Protein AF-A0A4W3GUN9-F1 (afdb_monomer_lite)

Organism: Callorhinchus milii (NCBI:txid7868)

Foldseek 3Di:
DDDDDDDDDDDDPPPPPPDPPDQQDALDQWFRDKFFKDWDPPCQQCLHPVLVVVVVVLVCCPPPPDVCVPPPVPVSVVVVVVSVVVSVVLVVCLVVAVVSVCVRTIDTDPQPVPTFWMFTQTDPPSDGIDIWTKDWDQDPVRWIKIWTADPNWIWIDTRVVPDDTDTLDDPPPDDPVVVVPDPDDPDPVVVVVVCVRPNDPDDDDDDDDPVVVVVVVCPPPVNVVVVVD

Sequence (229 aa):
MAAEREPERGGGGGGKEERPAGLALALDELVRSVSLQRRRPVLLHVTVGPFGLLYALWLYVWLCRFDAVSEHPEAGLAALAALGFVHVLSALSGHWSVHAHCLLTCYKEPNPSKATWAKVVPTPNNGSAELVQLHHDKGEDGNEIIYFEFQKIKYWRDVKERREFVPVAFPVERALHYYQNAKGFQDETELKATEKKYGTNKAEMVVPEFMQLFKERATAPFFVFQVSV

Radius of gyration: 28.61 Å; chains: 1; bounding box: 98×52×76 Å

Secondary structure (DSSP, 8-state):
--------------------TT-PPPSSSSEEEEEEEEEPPGGGSTTTHHHHHHHHHHHHIIIIIS-HHHH-HHHHHHHHHHHHHHHHHHHHHHHH-HHHHHHHHEEE-S-GGG--EEEEEEPTTS---EEEEPEEEE-TTS-EEEEEEETTEEEEEETTTTPPPEE-----SS-HHHHHT-----SHHHHHHHHHHH-------PPPPHHHHHHHHHTSHHHHHHH--

Structure (mmCIF, N/CA/C/O backbone):
data_AF-A0A4W3GUN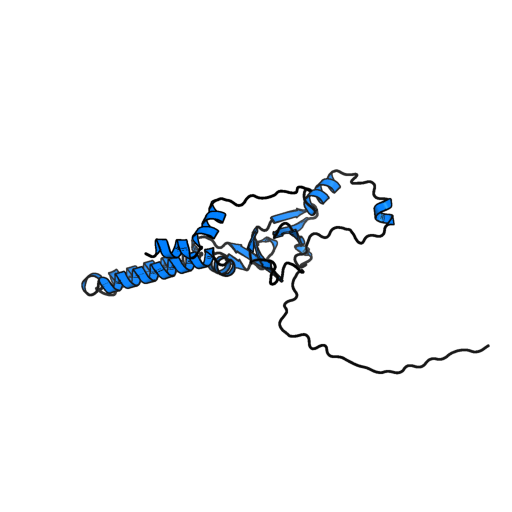9-F1
#
_entry.id   AF-A0A4W3GUN9-F1
#
loop_
_atom_site.group_PDB
_atom_site.id
_atom_site.type_symbol
_atom_site.label_atom_id
_atom_site.label_alt_id
_atom_site.label_comp_id
_atom_site.label_asym_id
_atom_site.label_entity_id
_atom_site.label_seq_id
_atom_site.pdbx_PDB_ins_code
_atom_site.Cartn_x
_atom_site.Cartn_y
_atom_site.Cartn_z
_atom_site.occupancy
_atom_site.B_iso_or_equiv
_atom_site.auth_seq_id
_atom_site.auth_comp_id
_atom_site.auth_asym_id
_atom_site.auth_atom_id
_atom_site.pdbx_PDB_model_num
ATOM 1 N N . MET A 1 1 ? -68.093 -25.624 27.503 1.00 37.19 1 MET A N 1
ATOM 2 C CA . MET A 1 1 ? -68.461 -26.944 26.953 1.00 37.19 1 MET A CA 1
ATOM 3 C C . MET A 1 1 ? -68.078 -26.913 25.479 1.00 37.19 1 MET A C 1
ATOM 5 O O . MET A 1 1 ? -68.601 -26.044 24.800 1.00 37.19 1 MET A O 1
ATOM 9 N N . ALA A 1 2 ? -67.142 -27.784 25.069 1.00 38.09 2 ALA A N 1
ATOM 10 C CA . ALA A 1 2 ? -66.614 -28.022 23.706 1.00 38.09 2 ALA A CA 1
ATOM 11 C C . ALA A 1 2 ? -65.865 -26.838 23.032 1.00 38.09 2 ALA A C 1
ATOM 13 O O . ALA A 1 2 ? -66.446 -25.783 22.826 1.00 38.09 2 ALA A O 1
ATOM 14 N N . ALA A 1 3 ? -64.539 -26.850 22.841 1.00 39.12 3 ALA A N 1
ATOM 15 C CA . ALA A 1 3 ? -63.639 -27.760 22.101 1.00 39.12 3 ALA A CA 1
ATOM 16 C C . ALA A 1 3 ? -63.550 -27.459 20.584 1.00 39.12 3 ALA A C 1
ATOM 18 O O . ALA A 1 3 ? -64.458 -27.785 19.833 1.00 39.12 3 ALA A O 1
ATOM 19 N N . GLU A 1 4 ? -62.408 -26.857 20.211 1.00 44.00 4 GLU A N 1
ATOM 20 C CA . GLU A 1 4 ? -61.467 -27.271 19.147 1.00 44.00 4 GLU A CA 1
ATOM 21 C C . GLU A 1 4 ? -61.934 -27.370 17.677 1.00 44.00 4 GLU A C 1
ATOM 23 O O . GLU A 1 4 ? -62.771 -28.203 17.339 1.00 44.00 4 GLU A O 1
ATOM 28 N N . ARG A 1 5 ? -61.265 -26.621 16.774 1.00 35.69 5 ARG A N 1
ATOM 29 C CA . ARG A 1 5 ? -60.353 -27.141 15.718 1.00 35.69 5 ARG A CA 1
ATOM 30 C C . ARG A 1 5 ? -60.039 -26.095 14.633 1.00 35.69 5 ARG A C 1
ATOM 32 O O . ARG A 1 5 ? -60.940 -25.529 14.025 1.00 35.69 5 ARG A O 1
ATOM 39 N N . GLU A 1 6 ? -58.745 -25.919 14.363 1.00 41.91 6 GLU A N 1
ATOM 40 C CA . GLU A 1 6 ? -58.213 -25.450 13.071 1.00 41.91 6 GLU A CA 1
ATOM 41 C C . GLU A 1 6 ? -58.453 -26.493 11.959 1.00 41.91 6 GLU A C 1
ATOM 43 O O . GLU A 1 6 ? -58.678 -27.673 12.261 1.00 41.91 6 GLU A O 1
ATOM 48 N N . PRO A 1 7 ? -58.374 -26.091 10.673 1.00 42.50 7 PRO A N 1
ATOM 49 C CA . PRO A 1 7 ? -57.178 -26.475 9.908 1.00 42.50 7 PRO A CA 1
ATOM 50 C C . PRO A 1 7 ? -56.686 -25.462 8.843 1.00 42.50 7 PRO A C 1
ATOM 52 O O . PRO A 1 7 ? -57.456 -24.946 8.037 1.00 42.50 7 PRO A O 1
ATOM 55 N N . GLU A 1 8 ? -55.361 -25.279 8.811 1.00 39.78 8 GLU A N 1
ATOM 56 C CA . GLU A 1 8 ? -54.439 -25.282 7.653 1.00 39.78 8 GLU A CA 1
ATOM 57 C C . GLU A 1 8 ? -55.007 -25.149 6.214 1.00 39.78 8 GLU A C 1
ATOM 59 O O . GLU A 1 8 ? -55.652 -26.060 5.691 1.00 39.78 8 GLU A O 1
ATOM 64 N N . ARG A 1 9 ? -54.576 -24.085 5.512 1.00 36.66 9 ARG A N 1
ATOM 65 C CA . ARG A 1 9 ? -54.168 -24.035 4.082 1.00 36.66 9 ARG A CA 1
ATOM 66 C C . ARG A 1 9 ? -53.150 -22.887 3.966 1.00 36.66 9 ARG A C 1
ATOM 68 O O . ARG A 1 9 ? -53.477 -21.762 4.309 1.00 36.66 9 ARG A O 1
ATOM 75 N N . GLY A 1 10 ? -51.897 -23.066 3.555 1.00 30.20 10 GLY A N 1
ATOM 76 C CA . GLY A 1 10 ? -51.427 -23.872 2.433 1.00 30.20 10 GLY A CA 1
ATOM 77 C C . GLY A 1 10 ? -51.456 -23.020 1.160 1.00 30.20 10 GLY A C 1
ATOM 78 O O . GLY A 1 10 ? -52.425 -23.077 0.410 1.00 30.20 10 GLY A O 1
ATOM 79 N N . GLY A 1 11 ? -50.417 -22.211 0.932 1.00 28.92 11 GLY A N 1
ATOM 80 C CA . GLY A 1 11 ? -50.319 -21.325 -0.232 1.00 28.92 11 GLY A CA 1
ATOM 81 C C . GLY A 1 11 ? -48.916 -20.758 -0.408 1.00 28.92 11 GLY A C 1
ATOM 82 O O . GLY A 1 11 ? -48.661 -19.601 -0.093 1.00 28.92 11 GLY A O 1
ATOM 83 N N . GLY A 1 12 ? -47.997 -21.607 -0.874 1.00 34.44 12 GLY A N 1
ATOM 84 C CA . GLY A 1 12 ? -46.627 -21.237 -1.202 1.00 34.44 12 GLY A CA 1
ATOM 85 C C . GLY A 1 12 ? -46.559 -20.207 -2.329 1.00 34.44 12 GLY A C 1
ATOM 86 O O . GLY A 1 12 ? -46.940 -20.482 -3.462 1.00 34.44 12 GLY A O 1
ATOM 87 N N . GLY A 1 13 ? -46.003 -19.043 -2.011 1.00 28.16 13 GLY A N 1
ATOM 88 C CA . GLY A 1 13 ? -45.474 -18.080 -2.967 1.00 28.16 13 GLY A CA 1
ATOM 89 C C . GLY A 1 13 ? -43.969 -17.994 -2.770 1.00 28.16 13 GLY A C 1
ATOM 90 O O . GLY A 1 13 ? -43.477 -17.057 -2.150 1.00 28.16 13 GLY A O 1
ATOM 91 N N . GLY A 1 14 ? -43.244 -19.010 -3.242 1.00 32.06 14 GLY A N 1
ATOM 92 C CA . GLY A 1 14 ? -41.788 -18.991 -3.320 1.00 32.06 14 GLY A CA 1
ATOM 93 C C . GLY A 1 14 ? -41.343 -17.963 -4.352 1.00 32.06 14 GLY A C 1
ATOM 94 O O . GLY A 1 14 ? -41.034 -18.316 -5.488 1.00 32.06 14 GLY A O 1
ATOM 95 N N . GLY A 1 15 ? -41.325 -16.692 -3.955 1.00 29.73 15 GLY A N 1
ATOM 96 C CA . GLY A 1 15 ? -40.576 -15.657 -4.644 1.00 29.73 15 GLY A CA 1
ATOM 97 C C . GLY A 1 15 ? -39.101 -16.009 -4.531 1.00 29.73 15 GLY A C 1
ATOM 98 O O . GLY A 1 15 ? -38.456 -15.698 -3.534 1.00 29.73 15 GLY A O 1
ATOM 99 N N . LYS A 1 16 ? -38.580 -16.716 -5.536 1.00 33.97 16 LYS A N 1
ATOM 100 C CA . LYS A 1 16 ? -37.145 -16.768 -5.799 1.00 33.97 16 LYS A CA 1
ATOM 101 C C . LYS A 1 16 ? -36.710 -15.336 -6.076 1.00 33.97 16 LYS A C 1
ATOM 103 O O . LYS A 1 16 ? -36.824 -14.848 -7.194 1.00 33.97 16 LYS A O 1
ATOM 108 N N . GLU A 1 17 ? -36.257 -14.665 -5.029 1.00 35.78 17 GLU A N 1
ATOM 109 C CA . GLU A 1 17 ? -35.431 -13.480 -5.146 1.00 35.78 17 GLU A CA 1
ATOM 110 C C . GLU A 1 17 ? -34.144 -13.935 -5.842 1.00 35.78 17 GLU A C 1
ATOM 112 O O . GLU A 1 17 ? -33.241 -14.513 -5.229 1.00 35.78 17 GLU A O 1
ATOM 117 N N . GLU A 1 18 ? -34.118 -13.796 -7.168 1.00 36.25 18 GLU A N 1
ATOM 118 C CA . GLU A 1 18 ? -32.907 -13.931 -7.964 1.00 36.25 18 GLU A CA 1
ATOM 119 C C . GLU A 1 18 ? -31.921 -12.867 -7.481 1.00 36.25 18 GLU A C 1
ATOM 121 O O . GLU A 1 18 ? -31.932 -11.714 -7.909 1.00 36.25 18 GLU A O 1
ATOM 126 N N . ARG A 1 19 ? -31.080 -13.256 -6.521 1.00 36.91 19 ARG A N 1
ATOM 127 C CA . ARG A 1 19 ? -29.949 -12.451 -6.073 1.00 36.91 19 ARG A CA 1
ATOM 128 C C . ARG A 1 19 ? -28.985 -12.313 -7.251 1.00 36.91 19 ARG A C 1
ATOM 130 O O . ARG A 1 19 ? -28.491 -13.340 -7.727 1.00 36.91 19 ARG A O 1
ATOM 137 N N . PRO A 1 20 ? -28.676 -11.093 -7.720 1.00 32.84 20 PRO A N 1
ATOM 138 C CA . PRO A 1 20 ? -27.718 -10.918 -8.796 1.00 32.84 20 PRO A CA 1
ATOM 139 C C . PRO A 1 20 ? -26.351 -11.441 -8.344 1.00 32.84 20 PRO A C 1
ATOM 141 O O . PRO A 1 20 ? -25.757 -10.972 -7.369 1.00 32.84 20 PRO A O 1
ATOM 144 N N . ALA A 1 21 ? -25.863 -12.449 -9.063 1.00 35.81 21 ALA A N 1
ATOM 145 C CA . ALA A 1 21 ? -24.531 -13.005 -8.915 1.00 35.81 21 ALA A CA 1
ATOM 146 C C . ALA A 1 21 ? -23.492 -11.920 -9.250 1.00 35.81 21 ALA A C 1
ATOM 148 O O . ALA A 1 21 ? -23.225 -11.639 -10.414 1.00 35.81 21 ALA A O 1
ATOM 149 N N . GLY A 1 22 ? -22.928 -11.274 -8.226 1.00 31.77 22 GLY A N 1
ATOM 150 C CA . GLY A 1 22 ? -21.865 -10.283 -8.424 1.00 31.77 22 GLY A CA 1
ATOM 151 C C . GLY A 1 22 ? -21.488 -9.429 -7.213 1.00 31.77 22 GLY A C 1
ATOM 152 O O . GLY A 1 22 ? -20.367 -8.918 -7.167 1.00 31.77 22 GLY A O 1
ATOM 153 N N . LEU A 1 23 ? -22.353 -9.294 -6.202 1.00 39.22 23 LEU A N 1
ATOM 154 C CA . LEU A 1 23 ? -21.979 -8.607 -4.965 1.00 39.22 23 LEU A CA 1
ATOM 155 C C . LEU A 1 23 ? -21.285 -9.590 -4.019 1.00 39.22 23 LEU A C 1
ATOM 157 O O . LEU A 1 23 ? -21.927 -10.312 -3.262 1.00 39.22 23 LEU A O 1
ATOM 161 N N . ALA A 1 24 ? -19.952 -9.604 -4.041 1.00 44.19 24 ALA A N 1
ATOM 162 C CA . ALA A 1 24 ? -19.213 -9.971 -2.839 1.00 44.19 24 ALA A CA 1
ATOM 163 C C . ALA A 1 24 ? -19.781 -9.120 -1.692 1.00 44.19 24 ALA A C 1
ATOM 165 O O . ALA A 1 24 ? -19.737 -7.890 -1.798 1.00 44.19 24 ALA A O 1
ATOM 166 N N . LEU A 1 25 ? -20.381 -9.762 -0.683 1.00 58.38 25 LEU A N 1
ATOM 167 C CA . LEU A 1 25 ? -20.920 -9.076 0.490 1.00 58.38 25 LEU A CA 1
ATOM 168 C C . LEU A 1 25 ? -19.807 -8.189 1.045 1.00 58.38 25 LEU A C 1
ATOM 170 O O . LEU A 1 25 ? -18.708 -8.672 1.316 1.00 58.38 25 LEU A O 1
ATOM 174 N N . ALA A 1 26 ? -20.064 -6.882 1.086 1.00 67.56 26 ALA A N 1
ATOM 175 C CA . ALA A 1 26 ? -19.132 -5.959 1.699 1.00 67.56 26 ALA A CA 1
ATOM 176 C C . ALA A 1 26 ? -18.980 -6.359 3.168 1.00 67.56 26 ALA A C 1
ATOM 178 O O . ALA A 1 26 ? -19.957 -6.734 3.814 1.00 67.56 26 ALA A O 1
ATOM 179 N N . LEU A 1 27 ? -17.745 -6.322 3.656 1.00 79.38 27 LEU A N 1
ATOM 180 C CA . LEU A 1 27 ? -17.424 -6.671 5.036 1.00 79.38 27 LEU A CA 1
ATOM 181 C C . LEU A 1 27 ? -18.117 -5.720 6.022 1.00 79.38 27 LEU A C 1
ATOM 183 O O . LEU A 1 27 ? -18.516 -6.141 7.102 1.00 79.38 27 LEU A O 1
ATOM 187 N N . ASP A 1 28 ? -18.283 -4.461 5.619 1.00 85.44 28 ASP A N 1
ATOM 188 C CA . ASP A 1 28 ? -19.108 -3.458 6.287 1.00 85.44 28 ASP A CA 1
ATOM 189 C C . ASP A 1 28 ? -19.546 -2.378 5.271 1.00 85.44 28 ASP A C 1
ATOM 191 O O . ASP A 1 28 ? -19.149 -2.419 4.101 1.00 85.44 28 ASP A O 1
ATOM 195 N N . GLU A 1 29 ? -20.321 -1.380 5.697 1.00 85.81 29 GLU A N 1
ATOM 196 C CA . GLU A 1 29 ? -20.748 -0.238 4.875 1.00 85.81 29 GLU A CA 1
ATOM 197 C C . GLU A 1 29 ? -19.557 0.495 4.233 1.00 85.81 29 GLU A C 1
ATOM 199 O O . GLU A 1 29 ? -19.631 0.913 3.075 1.00 85.81 29 GLU A O 1
ATOM 204 N N . LEU A 1 30 ? -18.433 0.593 4.950 1.00 87.44 30 LEU A N 1
ATOM 205 C CA . LEU A 1 30 ? -17.243 1.335 4.527 1.00 87.44 30 LEU A CA 1
ATOM 206 C C . LEU A 1 30 ? -16.199 0.465 3.807 1.00 87.44 30 LEU A C 1
ATOM 208 O O . LEU A 1 30 ? -15.510 0.931 2.895 1.00 87.44 30 LEU A O 1
ATOM 212 N N . VAL A 1 31 ? -16.076 -0.812 4.180 1.00 89.50 31 VAL A N 1
ATOM 213 C CA . VAL A 1 31 ? -15.041 -1.720 3.666 1.00 89.50 31 VAL A CA 1
ATOM 214 C C . VAL A 1 31 ? -15.668 -2.844 2.860 1.00 89.50 31 VAL A C 1
ATOM 216 O O . VAL A 1 31 ? -16.364 -3.707 3.382 1.00 89.50 31 VAL A O 1
ATOM 219 N N . ARG A 1 32 ? -15.328 -2.911 1.571 1.00 90.31 32 ARG A N 1
ATOM 220 C CA . ARG A 1 32 ? -15.773 -4.000 0.702 1.00 90.31 32 ARG A CA 1
ATOM 221 C C . ARG A 1 32 ? -15.006 -5.286 0.968 1.00 90.31 32 ARG A C 1
ATOM 223 O O . ARG A 1 32 ? -15.597 -6.354 1.027 1.00 90.31 32 ARG A O 1
ATOM 230 N N . SER A 1 33 ? -13.680 -5.204 1.043 1.00 89.50 33 SER A N 1
ATOM 231 C CA . SER A 1 33 ? -12.844 -6.390 1.238 1.00 89.50 33 SER A CA 1
ATOM 232 C C . SER A 1 33 ? -11.499 -6.047 1.859 1.00 89.50 33 SER A C 1
ATOM 234 O O . SER A 1 33 ? -10.917 -4.999 1.567 1.00 89.50 33 SER A O 1
ATOM 236 N N . VAL A 1 34 ? -10.980 -6.979 2.654 1.00 90.94 34 VAL A N 1
ATOM 237 C CA . VAL A 1 34 ? -9.649 -6.900 3.257 1.00 90.94 34 VAL A CA 1
ATOM 238 C C . VAL A 1 34 ? -8.845 -8.109 2.810 1.00 90.94 34 VAL A C 1
ATOM 240 O O . VAL A 1 34 ? -9.283 -9.250 2.950 1.00 90.94 34 VAL A O 1
ATOM 243 N N . SER A 1 35 ? -7.655 -7.869 2.268 1.00 91.62 35 SER A N 1
ATOM 244 C CA . SER A 1 35 ? -6.740 -8.936 1.864 1.00 91.62 35 SER A CA 1
ATOM 245 C C . SER A 1 35 ? -5.397 -8.788 2.558 1.00 91.62 35 SER A C 1
ATOM 247 O O . SER A 1 35 ? -4.791 -7.720 2.549 1.00 91.62 35 SER A O 1
ATOM 249 N N . LEU A 1 36 ? -4.933 -9.878 3.158 1.00 93.25 36 LEU A N 1
ATOM 250 C CA . LEU A 1 36 ? -3.690 -9.910 3.912 1.00 93.25 36 LEU A CA 1
ATOM 251 C C . LEU A 1 36 ? -2.497 -10.032 2.969 1.00 93.25 36 LEU A C 1
ATOM 253 O O . LEU A 1 36 ? -2.490 -10.844 2.039 1.00 93.25 36 LEU A O 1
ATOM 257 N N . GLN A 1 37 ? -1.503 -9.185 3.195 1.00 93.19 37 GLN A N 1
ATOM 258 C CA . GLN A 1 37 ? -0.336 -9.042 2.343 1.00 93.19 37 GLN A CA 1
ATOM 259 C C . GLN A 1 37 ? 0.942 -9.151 3.168 1.00 93.19 37 GLN A C 1
ATOM 261 O O . GLN A 1 37 ? 1.024 -8.747 4.335 1.00 93.19 37 GLN A O 1
ATOM 266 N N . ARG A 1 38 ? 1.984 -9.649 2.511 1.00 93.38 38 ARG A N 1
ATOM 267 C CA . ARG A 1 38 ? 3.349 -9.631 3.019 1.00 93.38 38 ARG A CA 1
ATOM 268 C C . ARG A 1 38 ? 4.277 -9.040 1.972 1.00 93.38 38 ARG A C 1
ATOM 270 O O . ARG A 1 38 ? 4.085 -9.220 0.769 1.00 93.38 38 ARG A O 1
ATOM 277 N N . ARG A 1 39 ? 5.260 -8.271 2.437 1.00 91.38 39 ARG A N 1
ATOM 278 C CA . ARG A 1 39 ? 6.221 -7.604 1.559 1.00 91.38 39 ARG A CA 1
ATOM 279 C C . ARG A 1 39 ? 7.245 -8.619 1.062 1.00 91.38 39 ARG A C 1
ATOM 281 O O . ARG A 1 39 ? 7.729 -9.445 1.836 1.00 91.38 39 ARG A O 1
ATOM 288 N N . ARG A 1 40 ? 7.557 -8.567 -0.229 1.00 90.50 40 ARG A N 1
ATOM 289 C CA . ARG A 1 40 ? 8.643 -9.354 -0.818 1.00 90.50 40 ARG A CA 1
ATOM 290 C C . ARG A 1 40 ? 9.992 -8.747 -0.412 1.00 90.50 40 ARG A C 1
ATOM 292 O O . ARG A 1 40 ? 10.059 -7.550 -0.133 1.00 90.50 40 ARG A O 1
ATOM 299 N N . PRO A 1 41 ? 11.076 -9.537 -0.379 1.00 90.00 41 PRO A N 1
ATOM 300 C CA . PRO A 1 41 ? 12.411 -8.962 -0.287 1.00 90.00 41 PRO A CA 1
ATOM 301 C C . PRO A 1 41 ? 12.678 -8.080 -1.512 1.00 90.00 41 PRO A C 1
ATOM 303 O O . PRO A 1 41 ? 12.157 -8.345 -2.596 1.00 90.00 41 PRO A O 1
ATOM 306 N N . VAL A 1 42 ? 13.519 -7.056 -1.345 1.00 86.94 42 VAL A N 1
ATOM 307 C CA . VAL A 1 42 ? 13.746 -6.011 -2.362 1.00 86.94 42 VAL A CA 1
ATOM 308 C C . VAL A 1 42 ? 14.175 -6.590 -3.711 1.00 86.94 42 VAL A C 1
ATOM 310 O O . VAL A 1 42 ? 13.702 -6.138 -4.745 1.00 86.94 42 VAL A O 1
ATOM 313 N N . LEU A 1 43 ? 14.994 -7.643 -3.707 1.00 87.31 43 LEU A N 1
ATOM 314 C CA . LEU A 1 43 ? 15.446 -8.321 -4.927 1.00 87.31 43 LEU A CA 1
ATOM 315 C C . LEU A 1 43 ? 14.307 -8.985 -5.713 1.00 87.31 43 LEU A C 1
ATOM 317 O O . LEU A 1 43 ? 14.392 -9.116 -6.927 1.00 87.31 43 LEU A O 1
ATOM 321 N N . LEU A 1 44 ? 13.236 -9.398 -5.032 1.00 88.75 44 LEU A N 1
ATOM 322 C CA . LEU A 1 44 ? 12.056 -10.005 -5.651 1.00 88.75 44 LEU A CA 1
ATOM 323 C C . LEU A 1 44 ? 10.964 -8.980 -5.967 1.00 88.75 44 LEU A C 1
ATOM 325 O O . LEU A 1 44 ? 9.881 -9.364 -6.422 1.00 88.75 44 LEU A O 1
ATOM 329 N N . HIS A 1 45 ? 11.211 -7.690 -5.727 1.00 89.81 45 HIS A N 1
ATOM 330 C CA . HIS A 1 45 ? 10.355 -6.659 -6.289 1.00 89.81 45 HIS A CA 1
ATOM 331 C C . HIS A 1 45 ? 10.426 -6.746 -7.804 1.00 89.81 45 HIS A C 1
ATOM 333 O O . HIS A 1 45 ? 11.509 -6.859 -8.382 1.00 89.81 45 HIS A O 1
ATOM 339 N N . VAL A 1 46 ? 9.267 -6.654 -8.448 1.00 86.69 46 VAL A N 1
ATOM 340 C CA . VAL A 1 46 ? 9.183 -6.726 -9.909 1.00 86.69 46 VAL A CA 1
ATOM 341 C C . VAL A 1 46 ? 10.018 -5.620 -10.553 1.00 86.69 46 VAL A C 1
ATOM 343 O O . VAL A 1 46 ? 10.666 -5.871 -11.558 1.00 86.69 46 VAL A O 1
ATOM 346 N N . THR A 1 47 ? 10.074 -4.442 -9.925 1.00 87.25 47 THR A N 1
ATOM 347 C CA . THR A 1 47 ? 10.887 -3.293 -10.351 1.00 87.25 47 THR A CA 1
ATOM 348 C C . THR A 1 47 ? 12.396 -3.507 -10.210 1.00 87.25 47 THR A C 1
ATOM 350 O O . THR A 1 47 ? 13.163 -2.762 -10.793 1.00 87.25 47 THR A O 1
ATOM 353 N N . VAL A 1 48 ? 12.861 -4.507 -9.458 1.00 90.06 48 VAL A N 1
ATOM 354 C CA . VAL A 1 48 ? 14.298 -4.705 -9.208 1.00 90.06 48 VAL A CA 1
ATOM 355 C C . VAL A 1 48 ? 14.794 -5.976 -9.877 1.00 90.06 48 VAL A C 1
ATOM 357 O O . VAL A 1 48 ? 15.637 -5.905 -10.763 1.00 90.06 48 VAL A O 1
ATOM 360 N N . GLY A 1 49 ? 14.267 -7.139 -9.488 1.00 90.81 49 GLY A N 1
ATOM 361 C CA . GLY A 1 49 ? 14.768 -8.430 -9.966 1.00 90.81 49 GLY A CA 1
ATOM 362 C C . GLY A 1 49 ? 14.546 -8.626 -11.467 1.00 90.81 49 GLY A C 1
ATOM 363 O O . GLY A 1 49 ? 15.518 -8.667 -12.221 1.00 90.81 49 GLY A O 1
ATOM 364 N N . PRO A 1 50 ? 13.283 -8.709 -11.928 1.00 91.00 50 PRO A N 1
ATOM 365 C CA . PRO A 1 50 ? 12.963 -8.859 -13.345 1.00 91.00 50 PRO A CA 1
ATOM 366 C C . PRO A 1 50 ? 13.580 -7.777 -14.236 1.00 91.00 50 PRO A C 1
ATOM 368 O O . PRO A 1 50 ? 14.188 -8.117 -15.245 1.00 91.00 50 PRO A O 1
ATOM 371 N N . PHE A 1 51 ? 13.499 -6.494 -13.859 1.00 92.75 51 PHE A N 1
ATOM 372 C CA . PHE A 1 51 ? 14.140 -5.432 -14.644 1.00 92.75 51 PHE A CA 1
ATOM 373 C C . PHE A 1 51 ? 15.664 -5.555 -14.654 1.00 92.75 51 PHE A C 1
ATOM 375 O O . PHE A 1 51 ? 16.261 -5.408 -15.714 1.00 92.75 51 PHE A O 1
ATOM 382 N N . GLY A 1 52 ? 16.301 -5.899 -13.532 1.00 92.62 52 GLY A N 1
ATOM 383 C CA . GLY A 1 52 ? 17.743 -6.153 -13.479 1.00 92.62 52 GLY A CA 1
ATOM 384 C C . GLY A 1 52 ? 18.180 -7.256 -14.446 1.00 92.62 52 GLY A C 1
ATOM 385 O O . GLY A 1 52 ? 19.156 -7.084 -15.175 1.00 92.62 52 GLY A O 1
ATOM 386 N N . LEU A 1 53 ? 17.415 -8.350 -14.526 1.00 94.19 53 LEU A N 1
ATOM 387 C CA . LEU A 1 53 ? 17.646 -9.412 -15.509 1.00 94.19 53 LEU A CA 1
ATOM 388 C C . LEU A 1 53 ? 17.422 -8.933 -16.948 1.00 94.19 53 LEU A C 1
ATOM 390 O O . LEU A 1 53 ? 18.208 -9.284 -17.823 1.00 94.19 53 LEU A O 1
ATOM 394 N N . LEU A 1 54 ? 16.393 -8.119 -17.201 1.00 94.12 54 LEU A N 1
ATOM 395 C CA . LEU A 1 54 ? 16.140 -7.545 -18.527 1.00 94.12 54 LEU A CA 1
ATOM 396 C C . LEU A 1 54 ? 17.280 -6.626 -18.983 1.00 94.12 54 LEU A C 1
ATOM 398 O O . LEU A 1 54 ? 17.702 -6.727 -20.131 1.00 94.12 54 LEU A O 1
ATOM 402 N N . TYR A 1 55 ? 17.821 -5.784 -18.098 1.00 94.62 55 TYR A N 1
ATOM 403 C CA . TYR A 1 55 ? 18.988 -4.953 -18.412 1.00 94.62 55 TYR A CA 1
ATOM 404 C C . TYR A 1 55 ? 20.237 -5.794 -18.670 1.00 94.62 55 TYR A C 1
ATOM 406 O O . TYR A 1 55 ? 20.957 -5.527 -19.629 1.00 94.62 55 TYR A O 1
ATOM 414 N N . ALA A 1 56 ? 20.486 -6.822 -17.853 1.00 94.62 56 ALA A N 1
ATOM 415 C CA . ALA A 1 56 ? 21.616 -7.725 -18.055 1.00 94.62 56 ALA A CA 1
ATOM 416 C C . ALA A 1 56 ? 21.501 -8.492 -19.383 1.00 94.62 56 ALA A C 1
ATOM 418 O O . ALA A 1 56 ? 22.483 -8.609 -20.113 1.00 94.62 56 ALA A O 1
ATOM 419 N N . LEU A 1 57 ? 20.300 -8.967 -19.726 1.00 93.19 57 LEU A N 1
ATOM 420 C CA . LEU A 1 57 ? 20.028 -9.640 -20.994 1.00 93.19 57 LEU A CA 1
ATOM 421 C C . LEU A 1 57 ? 20.203 -8.690 -22.180 1.00 93.19 57 LEU A C 1
ATOM 423 O O . LEU A 1 57 ? 20.856 -9.057 -23.153 1.00 93.19 57 LEU A O 1
ATOM 427 N N . TRP A 1 58 ? 19.656 -7.476 -22.095 1.00 91.50 58 TRP A N 1
ATOM 428 C CA . TRP A 1 58 ? 19.841 -6.450 -23.119 1.00 91.50 58 TRP A CA 1
ATOM 429 C C . TRP A 1 58 ? 21.331 -6.159 -23.337 1.00 91.50 58 TRP A C 1
ATOM 431 O O . TRP A 1 58 ? 21.798 -6.197 -24.473 1.00 91.50 58 TRP A O 1
ATOM 441 N N . LEU A 1 59 ? 22.095 -5.977 -22.255 1.00 90.75 59 LEU A N 1
ATOM 442 C CA . LEU A 1 59 ? 23.534 -5.724 -22.315 1.00 90.75 59 LEU A CA 1
ATOM 443 C C . LEU A 1 59 ? 24.304 -6.904 -22.927 1.00 90.75 59 LEU A C 1
ATOM 445 O O . LEU A 1 59 ? 25.204 -6.701 -23.737 1.00 90.75 59 LEU A O 1
ATOM 449 N N . TYR A 1 60 ? 23.942 -8.139 -22.574 1.00 91.12 60 TYR A N 1
ATOM 450 C CA . TYR A 1 60 ? 24.544 -9.341 -23.152 1.00 91.12 60 TYR A CA 1
ATOM 451 C C . TYR A 1 60 ? 24.285 -9.439 -24.659 1.00 91.12 60 TYR A C 1
ATOM 453 O O . TYR A 1 60 ? 25.206 -9.686 -25.435 1.00 91.12 60 TYR A O 1
ATOM 461 N N . VAL A 1 61 ? 23.042 -9.216 -25.091 1.00 88.38 61 VAL A N 1
ATOM 462 C CA . VAL A 1 61 ? 22.674 -9.232 -26.512 1.00 88.38 61 VAL A CA 1
ATOM 463 C C . VAL A 1 61 ? 23.426 -8.141 -27.278 1.00 88.38 61 VAL A C 1
ATOM 465 O O . VAL A 1 61 ? 23.928 -8.408 -28.370 1.00 88.38 61 VAL A O 1
ATOM 468 N N . TRP A 1 62 ? 23.543 -6.957 -26.673 1.00 84.38 62 TRP A N 1
ATOM 469 C CA . TRP A 1 62 ? 24.234 -5.794 -27.222 1.00 84.38 62 TRP A CA 1
ATOM 470 C C . TRP A 1 62 ? 25.735 -6.010 -27.430 1.00 84.38 62 TRP A C 1
ATOM 472 O O . TRP A 1 62 ? 26.264 -5.626 -28.466 1.00 84.38 62 TRP A O 1
ATOM 482 N N . LEU A 1 63 ? 26.420 -6.613 -26.453 1.00 85.25 63 LEU A N 1
ATOM 483 C CA . LEU A 1 63 ? 27.878 -6.762 -26.474 1.00 85.25 63 LEU A CA 1
ATOM 484 C C . LEU A 1 63 ? 28.357 -8.072 -27.104 1.00 85.25 63 LEU A C 1
ATOM 486 O O . LEU A 1 63 ? 29.450 -8.113 -27.659 1.00 85.25 63 LEU A O 1
ATOM 490 N N . CYS A 1 64 ? 27.602 -9.162 -26.951 1.00 83.06 64 CYS A N 1
ATOM 491 C CA . CYS A 1 64 ? 28.111 -10.505 -27.235 1.00 83.06 64 CYS A CA 1
ATOM 492 C C . CYS A 1 64 ? 27.453 -11.187 -28.432 1.00 83.06 64 CYS A C 1
ATOM 494 O O . CYS A 1 64 ? 28.034 -12.131 -28.966 1.00 83.06 64 CYS A O 1
ATOM 496 N N . ARG A 1 65 ? 26.229 -10.801 -28.817 1.00 76.50 65 ARG A N 1
ATOM 497 C CA . ARG A 1 65 ? 25.436 -11.594 -29.772 1.00 76.50 65 ARG A CA 1
ATOM 498 C C . ARG A 1 65 ? 25.260 -10.944 -31.132 1.00 76.50 65 ARG A C 1
ATOM 500 O O . ARG A 1 65 ? 25.263 -11.660 -32.136 1.00 76.50 65 ARG A O 1
ATOM 507 N N . PHE A 1 66 ? 25.050 -9.642 -31.150 1.00 65.69 66 PHE A N 1
ATOM 508 C CA . PHE A 1 66 ? 25.047 -8.842 -32.359 1.00 65.69 66 PHE A CA 1
ATOM 509 C C . PHE A 1 66 ? 26.284 -7.965 -32.266 1.00 65.69 66 PHE A C 1
ATOM 511 O O . PHE A 1 66 ? 26.537 -7.410 -31.201 1.00 65.69 66 PHE A O 1
ATOM 518 N N . ASP A 1 67 ? 27.035 -7.797 -33.348 1.00 66.06 67 ASP A N 1
ATOM 519 C CA . ASP A 1 67 ? 28.081 -6.769 -33.441 1.00 66.06 67 ASP A CA 1
ATOM 520 C C . ASP A 1 67 ? 27.426 -5.363 -33.506 1.00 66.06 67 ASP A C 1
ATOM 522 O O . ASP A 1 67 ? 27.800 -4.476 -34.260 1.00 66.06 67 ASP A O 1
ATOM 526 N N . ALA A 1 68 ? 26.351 -5.164 -32.735 1.00 61.31 68 ALA A N 1
ATOM 527 C CA . ALA A 1 68 ? 25.444 -4.030 -32.788 1.00 61.31 68 ALA A CA 1
ATOM 528 C C . ALA A 1 68 ? 26.107 -2.749 -32.282 1.00 61.31 68 ALA A C 1
ATOM 530 O O . ALA A 1 68 ? 25.653 -1.655 -32.604 1.00 61.31 68 ALA A O 1
ATOM 531 N N . VAL A 1 69 ? 27.211 -2.886 -31.544 1.00 65.00 69 VAL A N 1
ATOM 532 C CA . VAL A 1 69 ? 28.097 -1.775 -31.194 1.00 65.00 69 VAL A CA 1
ATOM 533 C C . VAL A 1 69 ? 28.704 -1.139 -32.448 1.00 65.00 69 VAL A C 1
ATOM 535 O O . VAL A 1 69 ? 28.900 0.074 -32.462 1.00 65.00 69 VAL A O 1
ATOM 538 N N . SER A 1 70 ? 28.995 -1.929 -33.486 1.00 64.00 70 SER A N 1
ATOM 539 C CA . SER A 1 70 ? 29.648 -1.458 -34.709 1.00 64.00 70 SER A CA 1
ATOM 540 C C . SER A 1 70 ? 28.671 -1.231 -35.867 1.00 64.00 70 SER A C 1
ATOM 542 O O . SER A 1 70 ? 28.832 -0.252 -36.593 1.00 64.00 70 SER A O 1
ATOM 544 N N . GLU A 1 71 ? 27.636 -2.065 -36.015 1.00 73.12 71 GLU A N 1
ATOM 545 C CA . GLU A 1 71 ? 26.694 -1.966 -37.141 1.00 73.12 71 GLU A CA 1
ATOM 546 C C . GLU A 1 71 ? 25.502 -1.026 -36.888 1.00 73.12 71 GLU A C 1
ATOM 548 O O . GLU A 1 71 ? 25.113 -0.298 -37.800 1.00 73.12 71 GLU A O 1
ATOM 553 N N . HIS A 1 72 ? 24.921 -1.018 -35.677 1.00 77.19 72 HIS A N 1
ATOM 554 C CA . HIS A 1 72 ? 23.652 -0.322 -35.384 1.00 77.19 72 HIS A CA 1
ATOM 555 C C . HIS A 1 72 ? 23.585 0.280 -33.960 1.00 77.19 72 HIS A C 1
ATOM 557 O O . HIS A 1 72 ? 22.708 -0.105 -33.170 1.00 77.19 72 HIS A O 1
ATOM 563 N N . PRO A 1 73 ? 24.469 1.239 -33.607 1.00 83.19 73 PRO A N 1
ATOM 564 C CA . PRO A 1 73 ? 24.515 1.871 -32.283 1.00 83.19 73 PRO A CA 1
ATOM 565 C C . PRO A 1 73 ? 23.172 2.513 -31.876 1.00 83.19 73 PRO A C 1
ATOM 567 O O . PRO A 1 73 ? 22.744 2.431 -30.720 1.00 83.19 73 PRO A O 1
ATOM 570 N N . GLU A 1 74 ? 22.465 3.114 -32.832 1.00 87.25 74 GLU A N 1
ATOM 571 C CA . GLU A 1 74 ? 21.179 3.781 -32.632 1.00 87.25 74 GLU A CA 1
ATOM 572 C C . GLU A 1 74 ? 20.065 2.834 -32.164 1.00 87.25 74 GLU A C 1
ATOM 574 O O . GLU A 1 74 ? 19.270 3.200 -31.295 1.00 87.25 74 GLU A O 1
ATOM 579 N N . ALA A 1 75 ? 20.025 1.601 -32.679 1.00 86.81 75 ALA A N 1
ATOM 580 C CA . ALA A 1 75 ? 18.977 0.639 -32.349 1.00 86.81 75 ALA A CA 1
ATOM 581 C C . ALA A 1 75 ? 19.084 0.156 -30.893 1.00 86.81 75 ALA A C 1
ATOM 583 O O . ALA A 1 75 ? 18.069 0.006 -30.207 1.00 86.81 75 ALA A O 1
ATOM 584 N N . GLY A 1 76 ? 20.305 -0.032 -30.384 1.00 87.38 76 GLY A N 1
ATOM 585 C CA . GLY A 1 76 ? 20.523 -0.375 -28.977 1.00 87.38 76 GLY A CA 1
ATOM 586 C C . GLY A 1 76 ? 20.153 0.740 -28.031 1.00 87.38 76 GLY A C 1
ATOM 587 O O . GLY A 1 76 ? 19.486 0.485 -27.030 1.00 87.38 76 GLY A O 1
ATOM 588 N N . LEU A 1 77 ? 20.548 1.974 -28.352 1.00 89.31 77 LEU A N 1
ATOM 589 C CA . LEU A 1 77 ? 20.187 3.146 -27.556 1.00 89.31 77 LEU A CA 1
ATOM 590 C C . LEU A 1 77 ? 18.669 3.334 -27.503 1.00 89.31 77 LEU A C 1
ATOM 592 O O . LEU A 1 77 ? 18.121 3.561 -26.425 1.00 89.31 77 LEU A O 1
ATOM 596 N N . ALA A 1 78 ? 17.980 3.163 -28.633 1.00 91.75 78 ALA A N 1
ATOM 597 C CA . ALA A 1 78 ? 16.522 3.193 -28.680 1.00 91.75 78 ALA A CA 1
ATOM 598 C C . ALA A 1 78 ? 15.897 2.089 -27.808 1.00 91.75 78 ALA A C 1
ATOM 600 O O . ALA A 1 78 ? 14.983 2.363 -27.028 1.00 91.75 78 ALA A O 1
ATOM 601 N N . ALA A 1 79 ? 16.416 0.858 -27.875 1.00 90.69 79 ALA A N 1
ATOM 602 C CA . ALA A 1 79 ? 15.950 -0.250 -27.040 1.00 90.69 79 ALA A CA 1
ATOM 603 C C . ALA A 1 79 ? 16.194 -0.002 -25.539 1.00 90.69 79 ALA A C 1
ATOM 605 O O . ALA A 1 79 ? 15.314 -0.273 -24.719 1.00 90.69 79 ALA A O 1
ATOM 606 N N . LEU A 1 80 ? 17.348 0.563 -25.169 1.00 92.38 80 LEU A N 1
ATOM 607 C CA . LEU A 1 80 ? 17.663 0.936 -23.790 1.00 92.38 80 LEU A CA 1
ATOM 608 C C . LEU A 1 80 ? 16.718 2.021 -23.271 1.00 92.38 80 LEU A C 1
ATOM 610 O O . LEU A 1 80 ? 16.200 1.905 -22.159 1.00 92.38 80 LEU A O 1
ATOM 614 N N . ALA A 1 81 ? 16.476 3.058 -24.075 1.00 95.00 81 ALA A N 1
ATOM 615 C CA . ALA A 1 81 ? 15.554 4.134 -23.739 1.00 95.00 81 ALA A CA 1
ATOM 616 C C . ALA A 1 81 ? 14.128 3.599 -23.544 1.00 95.00 81 ALA A C 1
ATOM 618 O O . ALA A 1 81 ? 13.481 3.925 -22.548 1.00 95.00 81 ALA A O 1
ATOM 619 N N . ALA A 1 82 ? 13.665 2.715 -24.432 1.00 95.19 82 ALA A N 1
ATOM 620 C CA . ALA A 1 82 ? 12.367 2.059 -24.304 1.00 95.19 82 ALA A CA 1
ATOM 621 C C . ALA A 1 82 ? 12.273 1.209 -23.024 1.00 95.19 82 ALA A C 1
ATOM 623 O O . ALA A 1 82 ? 11.288 1.308 -22.290 1.00 95.19 82 ALA A O 1
ATOM 624 N N . LEU A 1 83 ? 13.309 0.424 -22.703 1.00 95.38 83 LEU A N 1
ATOM 625 C CA . LEU A 1 83 ? 13.364 -0.366 -21.470 1.00 95.38 83 LEU A CA 1
ATOM 626 C C . LEU A 1 83 ? 13.334 0.530 -20.222 1.00 95.38 83 LEU A C 1
ATOM 628 O O . LEU A 1 83 ? 12.582 0.257 -19.286 1.00 95.38 83 LEU A O 1
ATOM 632 N N . GLY A 1 84 ? 14.097 1.626 -20.229 1.00 95.19 84 GLY A N 1
ATOM 633 C CA . GLY A 1 84 ? 14.071 2.652 -19.185 1.00 95.19 84 GLY A CA 1
ATOM 634 C C . GLY A 1 84 ? 12.689 3.269 -19.002 1.00 95.19 84 GLY A C 1
ATOM 635 O O . GLY A 1 84 ? 12.201 3.364 -17.877 1.00 95.19 84 GLY A O 1
ATOM 636 N N . PHE A 1 85 ? 12.019 3.614 -20.097 1.00 95.69 85 PHE A N 1
ATOM 637 C CA . PHE A 1 85 ? 10.675 4.176 -20.062 1.00 95.69 85 PHE A CA 1
ATOM 638 C C . PHE A 1 85 ? 9.657 3.202 -19.450 1.00 95.69 85 PHE A C 1
ATOM 640 O O . PHE A 1 85 ? 8.924 3.570 -18.532 1.00 95.69 85 PHE A O 1
ATOM 647 N N . VAL A 1 86 ? 9.657 1.934 -19.877 1.00 94.62 86 VAL A N 1
ATOM 648 C CA . VAL A 1 86 ? 8.781 0.888 -19.314 1.00 94.62 86 VAL A CA 1
ATOM 649 C C . VAL A 1 86 ? 9.070 0.653 -17.829 1.00 94.62 86 VAL A C 1
ATOM 651 O O . VAL A 1 86 ? 8.143 0.460 -17.034 1.00 94.62 86 VAL A O 1
ATOM 654 N N . HIS A 1 87 ? 10.340 0.702 -17.429 1.00 94.25 87 HIS A N 1
ATOM 655 C CA . HIS A 1 87 ? 10.737 0.565 -16.034 1.00 94.25 87 HIS A CA 1
ATOM 656 C C . HIS A 1 87 ? 10.197 1.718 -15.175 1.00 94.25 87 HIS A C 1
ATOM 658 O O . HIS A 1 87 ? 9.547 1.476 -14.153 1.00 94.25 87 HIS A O 1
ATOM 664 N N . VAL A 1 88 ? 10.378 2.964 -15.621 1.00 93.88 88 VAL A N 1
ATOM 665 C CA . VAL A 1 88 ? 9.853 4.155 -14.936 1.00 93.88 88 VAL A CA 1
ATOM 666 C C . VAL A 1 88 ? 8.328 4.112 -14.849 1.00 93.88 88 VAL A C 1
ATOM 668 O O . VAL A 1 88 ? 7.778 4.329 -13.770 1.00 93.88 88 VAL A O 1
ATOM 671 N N . LEU A 1 89 ? 7.631 3.761 -15.934 1.00 92.88 89 LEU A N 1
ATOM 672 C CA . LEU A 1 89 ? 6.173 3.607 -15.924 1.00 92.88 89 LEU A CA 1
ATOM 673 C C . LEU A 1 89 ? 5.707 2.539 -14.934 1.00 92.88 89 LEU A C 1
ATOM 675 O O . LEU A 1 89 ? 4.720 2.742 -14.227 1.00 92.88 89 LEU A O 1
ATOM 679 N N . SER A 1 90 ? 6.429 1.424 -14.834 1.00 91.62 90 SER A N 1
ATOM 680 C CA . SER A 1 90 ? 6.121 0.372 -13.864 1.00 91.62 90 SER A CA 1
ATOM 681 C C . SER A 1 90 ? 6.258 0.890 -12.431 1.00 91.62 90 SER A C 1
ATOM 683 O O . SER A 1 90 ? 5.352 0.696 -11.620 1.00 91.62 90 SER A O 1
ATOM 685 N N . ALA A 1 91 ? 7.333 1.620 -12.122 1.00 90.75 91 ALA A N 1
ATOM 686 C CA . ALA A 1 91 ? 7.524 2.233 -10.809 1.00 90.75 91 ALA A CA 1
ATOM 687 C C . ALA A 1 91 ? 6.443 3.284 -10.492 1.00 90.75 91 ALA A C 1
ATOM 689 O O . ALA A 1 91 ? 5.857 3.258 -9.408 1.00 90.75 91 ALA A O 1
ATOM 690 N N . LEU A 1 92 ? 6.119 4.156 -11.452 1.00 91.00 92 LEU A N 1
ATOM 691 C CA . LEU A 1 92 ? 5.062 5.160 -11.313 1.00 91.00 92 LEU A CA 1
ATOM 692 C C . LEU A 1 92 ? 3.692 4.515 -11.109 1.00 91.00 92 LEU A C 1
ATOM 694 O O . LEU A 1 92 ? 2.937 4.964 -10.251 1.00 91.00 92 LEU A O 1
ATOM 698 N N . SER A 1 93 ? 3.374 3.433 -11.821 1.00 92.00 93 SER A N 1
ATOM 699 C CA . SER A 1 93 ? 2.104 2.721 -11.639 1.00 92.00 93 SER A CA 1
ATOM 700 C C . SER A 1 93 ? 1.910 2.259 -10.189 1.00 92.00 93 SER A C 1
ATOM 702 O O . SER A 1 93 ? 0.814 2.383 -9.642 1.00 92.00 93 SER A O 1
ATOM 704 N N . GLY A 1 94 ? 2.990 1.819 -9.532 1.00 88.62 94 GLY A N 1
ATOM 705 C CA . GLY A 1 94 ? 2.995 1.475 -8.114 1.00 88.62 94 GLY A CA 1
ATOM 706 C C . GLY A 1 94 ? 2.834 2.678 -7.183 1.00 88.62 94 GLY A C 1
ATOM 707 O O . GLY A 1 94 ? 2.386 2.504 -6.057 1.00 88.62 94 GLY A O 1
ATOM 708 N N . HIS A 1 95 ? 3.156 3.892 -7.627 1.00 87.81 95 HIS A N 1
ATOM 709 C CA . HIS A 1 95 ? 2.918 5.104 -6.845 1.00 87.81 95 HIS A CA 1
ATOM 710 C C . HIS A 1 95 ? 1.449 5.537 -6.877 1.00 87.81 95 HIS A C 1
ATOM 712 O O . HIS A 1 95 ? 0.892 5.905 -5.848 1.00 87.81 95 HIS A O 1
ATOM 718 N N . TRP A 1 96 ? 0.821 5.471 -8.053 1.00 87.31 96 TRP A N 1
ATOM 719 C CA . TRP A 1 96 ? -0.545 5.962 -8.268 1.00 87.31 96 TRP A CA 1
ATOM 720 C C . TRP A 1 96 ? -1.630 4.941 -7.926 1.00 87.31 96 TRP A C 1
ATOM 722 O O . TRP A 1 96 ? -2.770 5.312 -7.661 1.00 87.31 96 TRP A O 1
ATOM 732 N N . SER A 1 97 ? -1.304 3.647 -7.940 1.00 92.00 97 SER A N 1
ATOM 733 C CA . SER A 1 97 ? -2.273 2.583 -7.697 1.00 92.00 97 SER A CA 1
ATOM 734 C C . SER A 1 97 ? -1.795 1.627 -6.619 1.00 92.00 97 SER A C 1
ATOM 736 O O . SER A 1 97 ? -0.834 0.881 -6.800 1.00 92.00 97 SER A O 1
ATOM 738 N N . VAL A 1 98 ? -2.559 1.538 -5.528 1.00 91.38 98 VAL A N 1
ATOM 739 C CA . VAL A 1 98 ? -2.322 0.553 -4.460 1.00 91.38 98 VAL A CA 1
ATOM 740 C C . VAL A 1 98 ? -2.430 -0.883 -4.981 1.00 91.38 98 VAL A C 1
ATOM 742 O O . VAL A 1 98 ? -1.745 -1.783 -4.497 1.00 91.38 98 VAL A O 1
ATOM 745 N N . HIS A 1 99 ? -3.250 -1.115 -6.010 1.00 92.38 99 HIS A N 1
ATOM 746 C CA . HIS A 1 99 ? -3.353 -2.422 -6.654 1.00 92.38 99 HIS A CA 1
ATOM 747 C C . HIS A 1 99 ? -2.041 -2.796 -7.342 1.00 92.38 99 HIS A C 1
ATOM 749 O O . HIS A 1 99 ? -1.519 -3.882 -7.087 1.00 92.38 99 HIS A O 1
ATOM 755 N N . ALA A 1 100 ? -1.496 -1.885 -8.151 1.00 91.69 100 ALA A N 1
ATOM 756 C CA . ALA A 1 100 ? -0.206 -2.075 -8.801 1.00 91.69 100 ALA A CA 1
ATOM 757 C C . ALA A 1 100 ? 0.919 -2.188 -7.763 1.00 91.69 100 ALA A C 1
ATOM 759 O O . ALA A 1 100 ? 1.711 -3.123 -7.829 1.00 91.69 100 ALA A O 1
ATOM 760 N N . HIS A 1 101 ? 0.932 -1.331 -6.739 1.00 91.62 101 HIS A N 1
ATOM 761 C CA . HIS A 1 101 ? 1.908 -1.385 -5.651 1.00 91.62 101 HIS A CA 1
ATOM 762 C C . HIS A 1 101 ? 1.964 -2.768 -4.991 1.00 91.62 101 HIS A C 1
ATOM 764 O O . HIS A 1 101 ? 3.039 -3.356 -4.845 1.00 91.62 101 HIS A O 1
ATOM 770 N N . CYS A 1 102 ? 0.796 -3.322 -4.645 1.00 91.88 102 CYS A N 1
ATOM 771 C CA . CYS A 1 102 ? 0.698 -4.649 -4.047 1.00 91.88 102 CYS A CA 1
ATOM 772 C C . CYS A 1 102 ? 1.176 -5.748 -5.004 1.00 91.88 102 CYS A C 1
ATOM 774 O O . CYS A 1 102 ? 1.808 -6.699 -4.561 1.00 91.88 102 CYS A O 1
ATOM 776 N N . LEU A 1 103 ? 0.902 -5.637 -6.306 1.00 91.06 103 LEU A N 1
ATOM 777 C CA . LEU A 1 103 ? 1.373 -6.613 -7.294 1.00 91.06 103 LEU A CA 1
ATOM 778 C C . LEU A 1 103 ? 2.898 -6.570 -7.470 1.00 91.06 103 LEU A C 1
ATOM 780 O O . LEU A 1 103 ? 3.530 -7.619 -7.593 1.00 91.06 103 LEU A O 1
ATOM 784 N N . LEU A 1 104 ? 3.486 -5.372 -7.454 1.00 89.81 104 LEU A N 1
ATOM 785 C CA . LEU A 1 104 ? 4.915 -5.155 -7.688 1.00 89.81 104 LEU A CA 1
ATOM 786 C C . LEU A 1 104 ? 5.782 -5.512 -6.473 1.00 89.81 104 LEU A C 1
ATOM 788 O O . LEU A 1 104 ? 6.901 -6.002 -6.645 1.00 89.81 104 LEU A O 1
ATOM 792 N N . THR A 1 105 ? 5.287 -5.262 -5.257 1.00 91.25 105 THR A N 1
ATOM 793 C CA . THR A 1 105 ? 6.093 -5.337 -4.021 1.00 91.25 105 THR A CA 1
ATOM 794 C C . THR A 1 105 ? 5.588 -6.348 -2.993 1.00 91.25 105 THR A C 1
ATOM 796 O O . THR A 1 105 ? 6.350 -6.759 -2.114 1.00 91.25 105 THR A O 1
ATOM 799 N N . CYS A 1 106 ? 4.339 -6.802 -3.095 1.00 92.62 106 CYS A N 1
ATOM 800 C CA . CYS A 1 106 ? 3.713 -7.675 -2.105 1.00 92.62 106 CYS A CA 1
ATOM 801 C C . CYS A 1 106 ? 3.281 -9.020 -2.704 1.00 92.62 106 CYS A C 1
ATOM 803 O O . CYS A 1 106 ? 3.311 -9.277 -3.912 1.00 92.62 106 CYS A O 1
ATOM 805 N N . TYR A 1 107 ? 2.910 -9.937 -1.823 1.00 91.69 107 TYR A N 1
ATOM 806 C CA . TYR A 1 107 ? 2.199 -11.157 -2.171 1.00 91.69 107 TYR A CA 1
ATOM 807 C C . TYR A 1 107 ? 1.113 -11.433 -1.127 1.00 91.69 107 TYR A C 1
ATOM 809 O O . TYR A 1 107 ? 1.228 -11.008 0.027 1.00 91.69 107 TYR A O 1
ATOM 817 N N . LYS A 1 108 ? 0.058 -12.144 -1.543 1.00 92.25 108 LYS A N 1
ATOM 818 C CA . LYS A 1 108 ? -1.054 -12.513 -0.661 1.00 92.25 108 LYS A CA 1
ATOM 819 C C . LYS A 1 108 ? -0.583 -13.555 0.351 1.00 92.25 108 LYS A C 1
ATOM 821 O O . LYS A 1 108 ? -0.087 -14.604 -0.051 1.00 92.25 108 LYS A O 1
ATOM 826 N N . GLU A 1 109 ? -0.775 -13.284 1.637 1.00 92.19 109 GLU A N 1
ATOM 827 C CA . GLU A 1 109 ? -0.434 -14.216 2.715 1.00 92.19 109 GLU A CA 1
ATOM 828 C C . GLU A 1 109 ? -1.727 -14.830 3.281 1.00 92.19 109 GLU A C 1
ATOM 830 O O . GLU A 1 109 ? -2.573 -14.091 3.787 1.00 92.19 109 GLU A O 1
ATOM 835 N N . PRO A 1 110 ? -1.917 -16.161 3.201 1.00 86.38 110 PRO A N 1
ATOM 836 C CA . PRO A 1 110 ? -3.113 -16.812 3.735 1.00 86.38 110 PRO A CA 1
ATOM 837 C C . PRO A 1 110 ? -3.113 -16.879 5.266 1.00 86.38 110 PRO A C 1
ATOM 839 O O . PRO A 1 110 ? -4.180 -16.961 5.871 1.00 86.38 110 PRO A O 1
ATOM 842 N N . ASN A 1 111 ? -1.935 -16.854 5.900 1.00 87.25 111 ASN A N 1
ATOM 843 C CA . ASN A 1 111 ? -1.821 -16.972 7.348 1.00 87.25 111 ASN A CA 1
ATOM 844 C C . ASN A 1 111 ? -1.889 -15.594 8.022 1.00 87.25 111 ASN A C 1
ATOM 846 O O . ASN A 1 111 ? -0.952 -14.804 7.872 1.00 87.25 111 ASN A O 1
ATOM 850 N N . PRO A 1 112 ? -2.924 -15.315 8.833 1.00 86.88 112 PRO A N 1
ATOM 851 C CA . PRO A 1 112 ? -3.071 -14.023 9.491 1.00 86.88 112 PRO A CA 1
ATOM 852 C C . PRO A 1 112 ? -1.916 -13.676 10.429 1.00 86.88 112 PRO A C 1
ATOM 854 O O . PRO A 1 112 ? -1.451 -12.545 10.387 1.00 86.88 112 PRO A O 1
ATOM 857 N N . SER A 1 113 ? -1.363 -14.644 11.165 1.00 86.75 113 SER A N 1
ATOM 858 C CA . SER A 1 113 ? -0.223 -14.422 12.072 1.00 86.75 113 SER A CA 1
ATOM 859 C C . SER A 1 113 ? 1.091 -14.051 11.372 1.00 86.75 113 SER A C 1
ATOM 861 O O . SER A 1 113 ? 2.013 -13.568 12.019 1.00 86.75 113 SER A O 1
ATOM 863 N N . LYS A 1 114 ? 1.229 -14.310 10.063 1.00 88.94 114 LYS A N 1
ATOM 864 C CA . LYS A 1 114 ? 2.449 -13.985 9.295 1.00 88.94 114 LYS A CA 1
ATOM 865 C C . LYS A 1 114 ? 2.306 -12.723 8.453 1.00 88.94 114 LYS A C 1
ATOM 867 O O . LYS A 1 114 ? 3.320 -12.199 7.988 1.00 88.94 114 LYS A O 1
ATOM 872 N N . ALA A 1 115 ? 1.076 -12.283 8.203 1.00 90.44 115 ALA A N 1
ATOM 873 C CA . ALA A 1 115 ? 0.809 -11.080 7.437 1.00 90.44 115 ALA A CA 1
ATOM 874 C C . ALA A 1 115 ? 1.392 -9.857 8.154 1.00 90.44 115 ALA A C 1
ATOM 876 O O . ALA A 1 115 ? 1.553 -9.855 9.363 1.00 90.44 115 ALA A O 1
ATOM 877 N N . THR A 1 116 ? 1.762 -8.823 7.406 1.00 93.19 116 THR A N 1
ATOM 878 C CA . THR A 1 116 ? 2.312 -7.581 7.993 1.00 93.19 116 THR A CA 1
ATOM 879 C C . THR A 1 116 ? 1.534 -6.357 7.529 1.00 93.19 116 THR A C 1
ATOM 881 O O . THR A 1 116 ? 1.579 -5.302 8.152 1.00 93.19 116 THR A O 1
ATOM 884 N N . TRP A 1 117 ? 0.802 -6.504 6.429 1.00 94.50 117 TRP A N 1
ATOM 885 C CA . TRP A 1 117 ? 0.028 -5.448 5.806 1.00 94.50 117 TRP A CA 1
ATOM 886 C C . TRP A 1 117 ? -1.367 -5.967 5.481 1.00 94.50 117 TRP A C 1
ATOM 888 O O . TRP A 1 117 ? -1.545 -7.140 5.138 1.00 94.50 117 TRP A O 1
ATOM 898 N N . ALA A 1 118 ? -2.351 -5.083 5.531 1.00 94.31 118 ALA A N 1
ATOM 899 C CA . ALA A 1 118 ? -3.699 -5.338 5.061 1.00 94.31 118 ALA A CA 1
ATOM 900 C C . ALA A 1 118 ? -3.998 -4.392 3.897 1.00 94.31 118 ALA A C 1
ATOM 902 O O . ALA A 1 118 ? -3.922 -3.173 4.018 1.00 94.31 118 ALA A O 1
ATOM 903 N N . LYS A 1 119 ? -4.325 -4.960 2.738 1.00 95.06 119 LYS A N 1
ATOM 904 C CA . LYS A 1 119 ? -4.857 -4.200 1.612 1.00 95.06 119 LYS A CA 1
ATOM 905 C C . LYS A 1 119 ? -6.364 -4.081 1.805 1.00 95.06 119 LYS A C 1
ATOM 907 O O . LYS A 1 11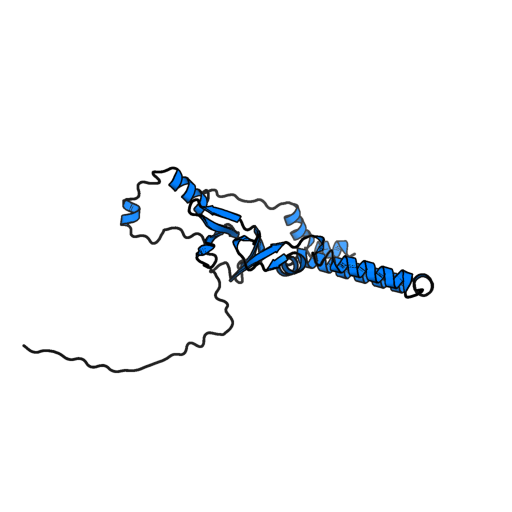9 ? -7.078 -5.080 1.654 1.00 95.06 119 LYS A O 1
ATOM 912 N N . VAL A 1 120 ? -6.817 -2.871 2.102 1.00 94.19 120 VAL A N 1
ATOM 913 C CA . VAL A 1 120 ? -8.219 -2.528 2.335 1.00 94.19 120 VAL A CA 1
ATOM 914 C C . VAL A 1 120 ? -8.780 -1.901 1.067 1.00 94.19 120 VAL A C 1
ATOM 916 O O . VAL A 1 120 ? -8.200 -0.976 0.497 1.00 94.19 120 VAL A O 1
ATOM 919 N N . VAL A 1 121 ? -9.895 -2.443 0.586 1.00 93.88 121 VAL A N 1
ATOM 920 C CA . VAL A 1 121 ? -10.637 -1.890 -0.550 1.00 93.88 121 VAL A CA 1
ATOM 921 C C . VAL A 1 121 ? -11.963 -1.361 -0.009 1.00 93.88 121 VAL A C 1
ATOM 923 O O . VAL A 1 121 ? -12.775 -2.181 0.437 1.00 93.88 121 VAL A O 1
ATOM 926 N N . PRO A 1 122 ? -12.189 -0.037 -0.022 1.00 93.25 122 PRO A N 1
ATOM 927 C CA . PRO A 1 122 ? -13.445 0.536 0.435 1.00 93.25 122 PRO A CA 1
ATOM 928 C C . PRO A 1 122 ? -14.594 0.195 -0.519 1.00 93.25 122 PRO A C 1
ATOM 930 O O . PRO A 1 122 ? -14.394 -0.262 -1.652 1.00 93.25 122 PRO A O 1
ATOM 933 N N . THR A 1 123 ? -15.816 0.396 -0.047 1.00 91.88 123 THR A N 1
ATOM 934 C CA . THR A 1 123 ? -17.008 0.407 -0.900 1.00 91.88 123 THR A CA 1
ATOM 935 C C . THR A 1 123 ? -16.991 1.628 -1.837 1.00 91.88 123 THR A C 1
ATOM 937 O O . THR A 1 123 ? -16.250 2.589 -1.604 1.00 91.88 123 THR A O 1
ATOM 940 N N . PRO A 1 124 ? -17.750 1.603 -2.951 1.00 89.75 124 PRO A N 1
ATOM 941 C CA . PRO A 1 124 ? -17.817 2.742 -3.867 1.00 89.75 124 PRO A CA 1
ATOM 942 C C . PRO A 1 124 ? -18.190 4.038 -3.133 1.00 89.75 124 PRO A C 1
ATOM 944 O O . PRO A 1 124 ? -19.050 4.015 -2.261 1.00 89.75 124 PRO A O 1
ATOM 947 N N . ASN A 1 125 ? -17.567 5.159 -3.511 1.00 88.12 125 ASN A N 1
ATOM 948 C CA . ASN A 1 125 ? -17.730 6.492 -2.902 1.00 88.12 125 ASN A CA 1
ATOM 949 C C . ASN A 1 125 ? -17.129 6.693 -1.496 1.00 88.12 125 ASN A C 1
ATOM 951 O O . ASN A 1 125 ? -17.115 7.826 -1.028 1.00 88.12 125 ASN A O 1
ATOM 955 N N . ASN A 1 126 ? -16.540 5.670 -0.867 1.00 88.62 126 ASN A N 1
ATOM 956 C CA . ASN A 1 126 ? -15.873 5.789 0.441 1.00 88.62 126 ASN A CA 1
ATOM 957 C C . ASN A 1 126 ? -14.344 5.933 0.325 1.00 88.62 126 ASN A C 1
ATOM 959 O O . ASN A 1 126 ? -13.574 5.414 1.134 1.00 88.62 126 ASN A O 1
ATOM 963 N N . GLY A 1 127 ? -13.891 6.645 -0.710 1.00 87.44 127 GLY A N 1
ATOM 964 C CA . GLY A 1 127 ? -12.476 6.906 -0.981 1.00 87.44 127 GLY A CA 1
ATOM 965 C C . GLY A 1 127 ? -11.772 5.819 -1.802 1.00 87.44 127 GLY A C 1
ATOM 966 O O . GLY A 1 127 ? -12.390 5.086 -2.576 1.00 87.44 127 GLY A O 1
ATOM 967 N N . SER A 1 128 ? -10.445 5.757 -1.680 1.00 88.62 128 SER A N 1
ATOM 968 C CA . SER A 1 128 ? -9.570 4.872 -2.459 1.00 88.62 128 SER A CA 1
ATOM 969 C C . SER A 1 128 ? -9.039 3.697 -1.640 1.00 88.62 128 SER A C 1
ATOM 971 O O . SER A 1 128 ? -8.962 3.753 -0.417 1.00 88.62 128 SER A O 1
ATOM 973 N N . ALA A 1 129 ? -8.628 2.628 -2.328 1.00 92.94 129 ALA A N 1
ATOM 974 C CA . ALA A 1 129 ? -7.956 1.503 -1.681 1.00 92.94 129 ALA A CA 1
ATOM 975 C C . ALA A 1 129 ? -6.645 1.944 -1.021 1.00 92.94 129 ALA A C 1
ATOM 977 O O . ALA A 1 129 ? -5.905 2.737 -1.599 1.00 92.94 129 ALA A O 1
ATOM 978 N N . GLU A 1 130 ? -6.340 1.367 0.137 1.00 92.62 130 GLU A N 1
ATOM 979 C CA . GLU A 1 130 ? -5.172 1.709 0.946 1.00 92.62 130 GLU A CA 1
ATOM 980 C C . GLU A 1 130 ? -4.467 0.440 1.436 1.00 92.62 130 GLU A C 1
ATOM 982 O O . GLU A 1 130 ? -5.079 -0.620 1.612 1.00 92.62 130 GLU A O 1
ATOM 987 N N . LEU A 1 131 ? -3.150 0.534 1.612 1.00 93.25 131 LEU A N 1
ATOM 988 C CA . LEU A 1 131 ? -2.341 -0.513 2.219 1.00 93.25 131 LEU A CA 1
ATOM 989 C C . LEU A 1 131 ? -1.969 -0.073 3.634 1.00 93.25 131 LEU A C 1
ATOM 991 O O . LEU A 1 131 ? -1.071 0.744 3.809 1.00 93.25 131 LEU A O 1
ATOM 995 N N . VAL A 1 132 ? -2.652 -0.631 4.628 1.00 94.50 132 VAL A N 1
ATOM 996 C CA . VAL A 1 132 ? -2.478 -0.273 6.039 1.00 94.50 132 VAL A CA 1
ATOM 997 C C . VAL A 1 132 ? -1.616 -1.302 6.763 1.00 94.50 132 VAL A C 1
ATOM 999 O O . VAL A 1 132 ? -1.582 -2.484 6.398 1.00 94.50 132 VAL A O 1
ATOM 1002 N N . GLN A 1 133 ? -0.885 -0.854 7.782 1.00 93.69 133 GLN A N 1
ATOM 1003 C CA . GLN A 1 133 ? -0.044 -1.733 8.588 1.00 93.69 133 GLN A CA 1
ATOM 1004 C C . GLN A 1 133 ? -0.911 -2.609 9.498 1.00 93.69 133 GLN A C 1
ATOM 1006 O O . GLN A 1 133 ? -1.871 -2.138 10.106 1.00 93.69 133 GLN A O 1
ATOM 1011 N N . LEU A 1 134 ? -0.571 -3.897 9.581 1.00 93.56 134 LEU A N 1
ATOM 1012 C CA . LEU A 1 134 ? -1.231 -4.830 10.483 1.00 93.56 134 LEU A CA 1
ATOM 1013 C C . LEU A 1 134 ? -0.476 -4.872 11.813 1.00 93.56 134 LEU A C 1
ATOM 1015 O O . LEU A 1 134 ? 0.739 -5.083 11.847 1.00 93.56 134 LEU A O 1
ATOM 1019 N N . HIS A 1 135 ? -1.202 -4.694 12.908 1.00 92.19 135 HIS A N 1
ATOM 1020 C CA . HIS A 1 135 ? -0.681 -4.812 14.261 1.00 92.19 135 HIS A CA 1
ATOM 1021 C C . HIS A 1 135 ? -1.076 -6.160 14.850 1.00 92.19 135 HIS A C 1
ATOM 1023 O O . HIS A 1 135 ? -2.211 -6.609 14.692 1.00 92.19 135 HIS A O 1
ATOM 1029 N N . HIS A 1 136 ? -0.119 -6.792 15.522 1.00 90.62 136 HIS A N 1
ATOM 1030 C CA . HIS A 1 136 ? -0.286 -8.091 16.157 1.00 90.62 136 HIS A CA 1
ATOM 1031 C C . HIS A 1 136 ? -0.199 -7.917 17.653 1.00 90.62 136 HIS A C 1
ATOM 1033 O O . HIS A 1 136 ? 0.769 -7.357 18.167 1.00 90.62 136 HIS A O 1
ATOM 1039 N N . ASP A 1 137 ? -1.200 -8.437 18.334 1.00 87.12 137 ASP A N 1
ATOM 1040 C CA . ASP A 1 137 ? -1.308 -8.361 19.764 1.00 87.12 137 ASP A CA 1
ATOM 1041 C C . ASP A 1 137 ? -1.541 -9.755 20.341 1.00 87.12 137 ASP A C 1
ATOM 1043 O O . ASP A 1 137 ? -2.481 -10.456 19.971 1.00 87.12 137 ASP A O 1
ATOM 1047 N N . LYS A 1 138 ? -0.648 -10.180 21.232 1.00 83.38 138 LYS A N 1
ATOM 1048 C CA . LYS A 1 138 ? -0.744 -11.479 21.897 1.00 83.38 138 LYS A CA 1
ATOM 1049 C C . LYS A 1 138 ? -1.355 -11.256 23.271 1.00 83.38 138 LYS A C 1
ATOM 1051 O O . LYS A 1 138 ? -0.695 -10.708 24.150 1.00 83.38 138 LYS A O 1
ATOM 1056 N N . GLY A 1 139 ? -2.613 -11.656 23.432 1.00 71.31 139 GLY A N 1
ATOM 1057 C CA . GLY A 1 139 ? -3.268 -11.677 24.735 1.00 71.31 139 GLY A CA 1
ATOM 1058 C C . GLY A 1 139 ? -2.629 -12.708 25.665 1.00 71.31 139 GLY A C 1
ATOM 1059 O O . GLY A 1 139 ? -2.065 -13.705 25.206 1.00 71.31 139 GLY A O 1
ATOM 1060 N N . GLU A 1 140 ? -2.741 -12.476 26.972 1.00 69.25 140 GLU A N 1
ATOM 1061 C CA . GLU A 1 140 ? -2.219 -13.370 28.020 1.00 69.25 140 GLU A CA 1
ATOM 1062 C C . GLU A 1 140 ? -2.849 -14.773 27.954 1.00 69.25 140 GLU A C 1
ATOM 1064 O O . GLU A 1 140 ? -2.175 -15.767 28.208 1.00 69.25 140 GLU A O 1
ATOM 1069 N N . ASP A 1 141 ? -4.084 -14.871 27.455 1.00 67.19 141 ASP A N 1
ATOM 1070 C CA . ASP A 1 141 ? -4.823 -16.127 27.244 1.00 67.19 141 ASP A CA 1
ATOM 1071 C C . ASP A 1 141 ? -4.333 -16.941 26.022 1.00 67.19 141 ASP A C 1
ATOM 1073 O O . ASP A 1 141 ? -4.940 -17.934 25.606 1.00 67.19 141 ASP A O 1
ATOM 1077 N N . GLY A 1 142 ? -3.254 -16.496 25.369 1.00 71.19 142 GLY A N 1
ATOM 1078 C CA . GLY A 1 142 ? -2.724 -17.095 24.145 1.00 71.19 142 GLY A CA 1
ATOM 1079 C C . GLY A 1 142 ? -3.609 -16.876 22.913 1.00 71.19 142 GLY A C 1
ATOM 1080 O O . GLY A 1 142 ? -3.430 -17.569 21.908 1.00 71.19 142 GLY A O 1
ATOM 1081 N N . ASN A 1 143 ? -4.583 -15.962 22.979 1.00 78.50 143 ASN A N 1
ATOM 1082 C CA . ASN A 1 143 ? -5.358 -15.500 21.826 1.00 78.50 143 ASN A CA 1
ATOM 1083 C C . ASN A 1 143 ? -4.577 -14.386 21.118 1.00 78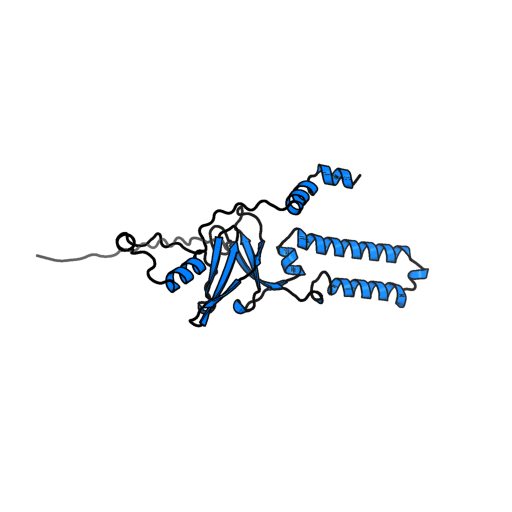.50 143 ASN A C 1
ATOM 1085 O O . ASN A 1 143 ? -4.255 -13.360 21.716 1.00 78.50 143 ASN A O 1
ATOM 1089 N N . GLU A 1 144 ? -4.238 -14.606 19.846 1.00 86.50 144 GLU A N 1
ATOM 1090 C CA . GLU A 1 144 ? -3.607 -13.588 19.006 1.00 86.50 144 GLU A CA 1
ATOM 1091 C C . GLU A 1 144 ? -4.707 -12.769 18.327 1.00 86.50 144 GLU A C 1
ATOM 1093 O O . GLU A 1 144 ? -5.521 -13.301 17.568 1.00 86.50 144 GLU A O 1
ATOM 1098 N N . ILE A 1 145 ? -4.728 -11.472 18.612 1.00 88.62 145 ILE A N 1
ATOM 1099 C CA . ILE A 1 145 ? -5.624 -10.506 17.992 1.00 88.62 145 ILE A CA 1
ATOM 1100 C C . ILE A 1 145 ? -4.805 -9.708 16.990 1.00 88.62 145 ILE A C 1
ATOM 1102 O O . ILE A 1 145 ? -3.733 -9.191 17.303 1.00 88.62 145 ILE A O 1
ATOM 1106 N N . ILE A 1 146 ? -5.328 -9.580 15.778 1.00 91.81 146 ILE A N 1
ATOM 1107 C CA . ILE A 1 146 ? -4.753 -8.701 14.765 1.00 91.81 146 ILE A CA 1
ATOM 1108 C C . ILE A 1 146 ? -5.700 -7.546 14.491 1.00 91.81 146 ILE A C 1
ATOM 1110 O O . ILE A 1 146 ? -6.917 -7.729 14.414 1.00 91.81 146 ILE A O 1
ATOM 1114 N N . TYR A 1 147 ? -5.148 -6.347 14.346 1.00 92.50 147 TYR A N 1
ATOM 1115 C CA . TYR A 1 147 ? -5.936 -5.154 14.075 1.00 92.50 147 TYR A CA 1
ATOM 1116 C C . TYR A 1 147 ? -5.222 -4.194 13.130 1.00 92.50 147 TYR A C 1
ATOM 1118 O O . TYR A 1 147 ? -3.998 -4.198 13.002 1.00 92.50 147 TYR A O 1
ATOM 1126 N N . PHE A 1 148 ? -6.006 -3.357 12.469 1.00 94.31 148 PHE A N 1
ATOM 1127 C CA . PHE A 1 148 ? -5.530 -2.230 11.677 1.00 94.31 148 PHE A CA 1
ATOM 1128 C C . PHE A 1 148 ? -6.507 -1.064 11.826 1.00 94.31 148 PHE A C 1
ATOM 1130 O O . PHE A 1 148 ? -7.639 -1.238 12.282 1.00 94.31 148 PHE A O 1
ATOM 1137 N N . GLU A 1 149 ? -6.069 0.125 11.438 1.00 92.12 149 GLU A N 1
ATOM 1138 C CA . GLU A 1 149 ? -6.903 1.321 11.398 1.00 92.12 149 GLU A CA 1
ATOM 1139 C C . GLU A 1 149 ? -7.073 1.754 9.943 1.00 92.12 149 GLU A C 1
ATOM 1141 O O . GLU A 1 149 ? -6.097 1.831 9.199 1.00 92.12 149 GLU A O 1
ATOM 1146 N N . PHE A 1 150 ? -8.311 2.001 9.526 1.00 92.50 150 PHE A N 1
ATOM 1147 C CA . PHE A 1 150 ? -8.633 2.536 8.207 1.00 92.50 150 PHE A CA 1
ATOM 1148 C C . PHE A 1 150 ? -9.627 3.679 8.381 1.00 92.50 150 PHE A C 1
ATOM 1150 O O . PHE A 1 150 ? -10.661 3.496 9.019 1.00 92.50 150 PHE A O 1
ATOM 1157 N N . GLN A 1 151 ? -9.294 4.863 7.860 1.00 90.19 151 GLN A N 1
ATOM 1158 C CA . GLN A 1 151 ? -10.114 6.076 8.005 1.00 90.19 151 GLN A CA 1
ATOM 1159 C C . GLN A 1 151 ? -10.540 6.360 9.462 1.00 90.19 151 GLN A C 1
ATOM 1161 O O . GLN A 1 151 ? -11.693 6.679 9.731 1.00 90.19 151 GLN A O 1
ATOM 1166 N N . LYS A 1 152 ? -9.607 6.222 10.417 1.00 87.69 152 LYS A N 1
ATOM 1167 C CA . LYS A 1 152 ? -9.843 6.392 11.869 1.00 87.69 152 LYS A CA 1
ATOM 1168 C C . LYS A 1 152 ? -10.789 5.372 12.515 1.00 87.69 152 LYS A C 1
ATOM 1170 O O . LYS A 1 152 ? -11.137 5.514 13.684 1.00 87.69 152 LYS A O 1
ATOM 1175 N N . ILE A 1 153 ? -11.153 4.307 11.801 1.00 89.38 153 ILE A N 1
ATOM 1176 C CA . ILE A 1 153 ? -11.922 3.184 12.338 1.00 89.38 153 ILE A CA 1
ATOM 1177 C C . ILE A 1 153 ? -10.984 2.002 12.557 1.00 89.38 153 ILE A C 1
ATOM 1179 O O . ILE A 1 153 ? -10.284 1.553 11.645 1.00 89.38 153 ILE A O 1
ATOM 1183 N N . LYS A 1 154 ? -10.987 1.475 13.781 1.00 91.12 154 LYS A N 1
ATOM 1184 C CA . LYS A 1 154 ? -10.225 0.283 14.144 1.00 91.12 154 LYS A CA 1
ATOM 1185 C C . LYS A 1 154 ? -11.004 -0.973 13.759 1.00 91.12 154 LYS A C 1
ATOM 1187 O O . LYS A 1 154 ? -12.139 -1.166 14.194 1.00 91.12 154 LYS A O 1
ATOM 1192 N N . TYR A 1 155 ? -10.359 -1.845 12.997 1.00 91.81 155 TYR A N 1
ATOM 1193 C CA . TYR A 1 155 ? -10.855 -3.172 12.647 1.00 91.81 155 TYR A CA 1
ATOM 1194 C C . TYR A 1 155 ? -9.998 -4.218 13.337 1.00 91.81 155 TYR A C 1
ATOM 1196 O O . TYR A 1 155 ? -8.771 -4.121 13.324 1.00 91.81 155 TYR A O 1
ATOM 1204 N N . TRP A 1 156 ? -10.627 -5.234 13.916 1.00 90.12 156 TRP A N 1
ATOM 1205 C CA . TRP A 1 156 ? -9.928 -6.297 14.627 1.00 90.12 156 TRP A CA 1
ATOM 1206 C C . TRP A 1 156 ? -10.458 -7.670 14.227 1.00 90.12 156 TRP A C 1
ATOM 1208 O O . TRP A 1 156 ? -11.566 -7.817 13.706 1.00 90.12 156 TRP A O 1
ATOM 1218 N N . ARG A 1 157 ? -9.622 -8.682 14.430 1.00 88.38 157 ARG A N 1
ATOM 1219 C CA . ARG A 1 157 ? -9.932 -10.084 14.178 1.00 88.38 157 ARG A CA 1
ATOM 1220 C C . ARG A 1 157 ? -9.199 -10.943 15.196 1.00 88.38 157 ARG A C 1
ATOM 1222 O O . ARG A 1 157 ? -7.999 -10.766 15.401 1.00 88.38 157 ARG A O 1
ATOM 1229 N N . ASP A 1 158 ? -9.906 -11.918 15.754 1.00 87.38 158 ASP A N 1
ATOM 1230 C CA . ASP A 1 158 ? -9.287 -13.020 16.487 1.00 87.38 158 ASP A CA 1
ATOM 1231 C C . ASP A 1 158 ? -8.766 -14.077 15.497 1.00 87.38 158 ASP A C 1
ATOM 1233 O O . ASP A 1 158 ? -9.496 -14.554 14.619 1.00 87.38 158 ASP A O 1
ATOM 1237 N N . VAL A 1 159 ? -7.486 -14.430 15.615 1.00 83.94 159 VAL A N 1
ATOM 1238 C CA . VAL A 1 159 ? -6.829 -15.417 14.751 1.00 83.94 159 VAL A CA 1
ATOM 1239 C C . VAL A 1 159 ? -7.401 -16.827 14.950 1.00 83.94 159 VAL A C 1
ATOM 1241 O O . VAL A 1 159 ? -7.488 -17.584 13.977 1.00 83.94 159 VAL A O 1
ATOM 1244 N N . LYS A 1 160 ? -7.814 -17.197 16.169 1.00 79.94 160 LYS A N 1
ATOM 1245 C CA . LYS A 1 160 ? -8.309 -18.548 16.485 1.00 79.94 160 LYS A CA 1
ATOM 1246 C C . LYS A 1 160 ? -9.708 -18.790 15.937 1.00 79.94 160 LYS A C 1
ATOM 1248 O O . LYS A 1 160 ? -9.980 -19.868 15.415 1.00 79.94 160 LYS A O 1
ATOM 1253 N N . GLU A 1 161 ? -10.578 -17.788 16.008 1.00 75.88 161 GLU A N 1
ATOM 1254 C CA . GLU A 1 161 ? -11.989 -17.940 15.636 1.00 75.88 161 GLU A CA 1
ATOM 1255 C C . GLU A 1 161 ? -12.235 -17.911 14.116 1.00 75.88 161 GLU A C 1
ATOM 1257 O O . GLU A 1 161 ? -13.373 -18.078 13.683 1.00 75.88 161 GLU A O 1
ATOM 1262 N N . ARG A 1 162 ? -11.189 -17.703 13.292 1.00 67.50 162 ARG A N 1
ATOM 1263 C CA . ARG A 1 162 ? -11.265 -17.565 11.818 1.00 67.50 162 ARG A CA 1
ATOM 1264 C C . ARG A 1 162 ? -12.378 -16.618 11.345 1.00 67.50 162 ARG A C 1
ATOM 1266 O O . ARG A 1 162 ? -12.935 -16.800 10.263 1.00 67.50 162 ARG A O 1
ATOM 1273 N N . ARG A 1 163 ? -12.698 -15.601 12.143 1.00 72.25 163 ARG A N 1
ATOM 1274 C CA . ARG A 1 163 ? -13.720 -14.608 11.804 1.00 72.25 163 ARG A CA 1
ATOM 1275 C C . ARG A 1 163 ? -13.192 -13.614 10.781 1.00 72.25 163 ARG A C 1
ATOM 1277 O O . ARG A 1 163 ? -11.982 -13.474 10.595 1.00 72.25 163 ARG A O 1
ATOM 1284 N N . GLU A 1 164 ? -14.101 -12.928 10.100 1.00 83.25 164 GLU A N 1
ATOM 1285 C CA . GLU A 1 164 ? -13.732 -11.796 9.258 1.00 83.25 164 GLU A CA 1
ATOM 1286 C C . GLU A 1 164 ? -13.237 -10.617 10.111 1.00 83.25 164 GLU A C 1
ATOM 1288 O O . GLU A 1 164 ? -13.274 -10.665 11.339 1.00 83.25 164 GLU A O 1
ATOM 1293 N N . PHE A 1 165 ? -12.657 -9.597 9.473 1.00 88.56 165 PHE A N 1
ATOM 1294 C CA . PHE A 1 165 ? -12.355 -8.378 10.227 1.00 88.56 165 PHE A CA 1
ATOM 1295 C C . PHE A 1 165 ? -13.673 -7.709 10.583 1.00 88.56 165 PHE A C 1
ATOM 1297 O O . PHE A 1 165 ? -14.552 -7.631 9.735 1.00 88.56 165 PHE A O 1
ATOM 1304 N N . VAL A 1 166 ? -13.802 -7.238 11.816 1.00 88.75 166 VAL A N 1
ATOM 1305 C CA . VAL A 1 166 ? -14.998 -6.530 12.269 1.00 88.75 166 VAL A CA 1
ATOM 1306 C C . VAL A 1 166 ? -14.605 -5.167 12.828 1.00 88.75 166 VAL A C 1
ATOM 1308 O O . VAL A 1 166 ? -13.542 -5.052 13.456 1.00 88.75 166 VAL A O 1
ATOM 1311 N N . PRO A 1 167 ? -15.419 -4.124 12.602 1.00 90.06 167 PRO A N 1
ATOM 1312 C CA . PRO A 1 167 ? -15.204 -2.842 13.252 1.00 90.06 167 PRO A CA 1
ATOM 1313 C C . PRO A 1 167 ? -15.344 -2.999 14.772 1.00 90.06 167 PRO A C 1
ATOM 1315 O O . PRO A 1 167 ? -16.048 -3.881 15.279 1.00 90.06 167 PRO A O 1
ATOM 1318 N N . VAL A 1 168 ? -14.649 -2.154 15.534 1.00 87.62 168 VAL A N 1
ATOM 1319 C CA . VAL A 1 168 ? -14.821 -2.111 16.991 1.00 87.62 168 VAL A CA 1
ATOM 1320 C C . VAL A 1 168 ? -16.234 -1.619 17.316 1.00 87.62 168 VAL A C 1
ATOM 1322 O O . VAL A 1 168 ? -16.537 -0.436 17.203 1.00 87.62 168 VAL A O 1
ATOM 1325 N N . ALA A 1 169 ? -17.099 -2.543 17.736 1.00 85.50 169 ALA A N 1
ATOM 1326 C CA . ALA A 1 169 ? -18.455 -2.229 18.163 1.00 85.50 169 ALA A CA 1
ATOM 1327 C C . ALA A 1 169 ? -18.476 -1.699 19.602 1.00 85.50 169 ALA A C 1
ATOM 1329 O O . ALA A 1 169 ? -17.908 -2.307 20.519 1.00 85.50 169 ALA A O 1
ATOM 1330 N N . PHE A 1 170 ? -19.180 -0.588 19.802 1.00 85.56 170 PHE A N 1
ATOM 1331 C CA . PHE A 1 170 ? -19.450 -0.035 21.123 1.00 85.56 170 PHE A CA 1
ATOM 1332 C C . PHE A 1 170 ? -20.744 -0.638 21.685 1.00 85.56 170 PHE A C 1
ATOM 1334 O O . PHE A 1 170 ? -21.725 -0.780 20.954 1.00 85.56 170 PHE A O 1
ATOM 1341 N N . PRO A 1 171 ? -20.785 -1.005 22.976 1.00 83.38 171 PRO A N 1
ATOM 1342 C CA . PRO A 1 171 ? -21.970 -1.597 23.577 1.00 83.38 171 PRO A CA 1
ATOM 1343 C C . PRO A 1 171 ? -23.044 -0.521 23.788 1.00 83.38 171 PRO A C 1
ATOM 1345 O O . PRO A 1 171 ? -23.107 0.081 24.859 1.00 83.38 171 PRO A O 1
ATOM 1348 N N . VAL A 1 172 ? -23.888 -0.293 22.780 1.00 84.69 172 VAL A N 1
ATOM 1349 C CA . VAL A 1 172 ? -25.042 0.633 22.829 1.00 84.69 172 VAL A CA 1
ATOM 1350 C C . VAL A 1 172 ? -26.393 -0.088 22.912 1.00 84.69 172 VAL A C 1
ATOM 1352 O O . VAL A 1 172 ? -27.390 0.511 23.293 1.00 84.69 172 VAL A O 1
ATOM 1355 N N . GLU A 1 173 ? -26.421 -1.388 22.619 1.00 87.12 173 GLU A N 1
ATOM 1356 C CA . GLU A 1 173 ? -27.651 -2.192 22.522 1.00 87.12 173 GLU A CA 1
ATOM 1357 C C . GLU A 1 173 ? -27.989 -2.967 23.808 1.00 87.12 173 GLU A C 1
ATOM 1359 O O . GLU A 1 173 ? -28.815 -3.880 23.803 1.00 87.12 173 GLU A O 1
ATOM 1364 N N . ARG A 1 174 ? -27.333 -2.664 24.936 1.00 87.00 174 ARG A N 1
ATOM 1365 C CA . ARG A 1 174 ? -27.609 -3.373 26.196 1.00 87.00 174 ARG A CA 1
ATOM 1366 C C . ARG A 1 174 ? -28.895 -2.849 26.841 1.00 87.00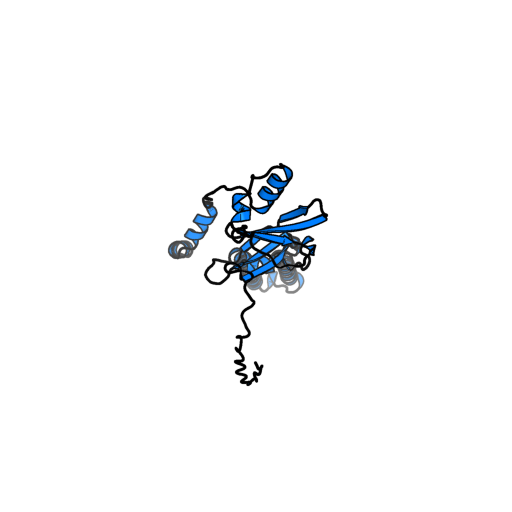 174 ARG A C 1
ATOM 1368 O O . ARG A 1 174 ? -29.306 -1.714 26.627 1.00 87.00 174 ARG A O 1
ATOM 1375 N N . ALA A 1 175 ? -29.530 -3.672 27.674 1.00 92.00 175 ALA A N 1
ATOM 1376 C CA . ALA A 1 175 ? -30.714 -3.251 28.423 1.00 92.00 175 ALA A CA 1
ATOM 1377 C C . ALA A 1 175 ? -30.393 -2.078 29.368 1.00 92.00 175 ALA A C 1
ATOM 1379 O O . ALA A 1 175 ? -29.319 -2.043 29.966 1.00 92.00 175 ALA A O 1
ATOM 1380 N N . LEU A 1 176 ? -31.349 -1.165 29.579 1.00 90.81 176 LEU A N 1
ATOM 1381 C CA . LEU A 1 176 ? -31.157 0.040 30.405 1.00 90.81 176 LEU A CA 1
ATOM 1382 C C . LEU A 1 176 ? -30.613 -0.266 31.813 1.00 90.81 176 LEU A C 1
ATOM 1384 O O . LEU A 1 176 ? -29.752 0.450 32.320 1.00 90.81 176 LEU A O 1
ATOM 1388 N N . HIS A 1 177 ? -31.061 -1.373 32.411 1.00 93.06 177 HIS A N 1
ATOM 1389 C CA . HIS A 1 177 ? -30.593 -1.848 33.714 1.00 93.06 177 HIS A CA 1
ATOM 1390 C C . HIS A 1 177 ? -29.069 -2.065 33.766 1.00 93.06 177 HIS A C 1
ATOM 1392 O O . HIS A 1 177 ? -28.450 -1.832 34.800 1.00 93.06 177 HIS A O 1
ATOM 1398 N N . TYR A 1 178 ? -28.438 -2.480 32.662 1.00 89.81 178 TYR A N 1
ATOM 1399 C CA . TYR A 1 178 ? -26.982 -2.623 32.594 1.00 89.81 178 TYR A CA 1
ATOM 1400 C C . TYR A 1 178 ? -26.281 -1.281 32.835 1.00 89.81 178 TYR A C 1
ATOM 1402 O O . TYR A 1 178 ? -25.351 -1.206 33.632 1.00 89.81 178 TYR A O 1
ATOM 1410 N N . TYR A 1 179 ? -26.757 -0.216 32.184 1.00 89.94 179 TYR A N 1
ATOM 1411 C CA . TYR A 1 179 ? -26.163 1.115 32.307 1.00 89.94 179 TYR A CA 1
ATOM 1412 C C . TYR A 1 179 ? -26.455 1.759 33.664 1.00 89.94 179 TYR A C 1
ATOM 1414 O O . TYR A 1 179 ? -25.576 2.404 34.224 1.00 89.94 179 TYR A O 1
ATOM 1422 N N . GLN A 1 180 ? -27.648 1.544 34.229 1.00 92.56 180 GLN A N 1
ATOM 1423 C CA . GLN A 1 180 ? -28.012 2.073 35.552 1.00 92.56 180 GLN A CA 1
ATOM 1424 C C . GLN A 1 180 ? -27.131 1.525 36.680 1.00 92.56 180 GLN A C 1
ATOM 1426 O O . GLN A 1 180 ? -26.846 2.235 37.639 1.00 92.56 180 GLN A O 1
ATOM 1431 N N . ASN A 1 181 ? -26.691 0.271 36.562 1.00 92.50 181 ASN A N 1
ATOM 1432 C CA . ASN A 1 181 ? -25.866 -0.387 37.575 1.00 92.50 181 ASN A CA 1
ATOM 1433 C C . ASN A 1 181 ? -24.359 -0.303 37.295 1.00 92.50 181 ASN A C 1
ATOM 1435 O O . ASN A 1 181 ? -23.568 -0.893 38.035 1.00 92.50 181 ASN A O 1
ATOM 1439 N N . ALA A 1 182 ? -23.938 0.388 36.232 1.00 88.38 182 ALA A N 1
ATOM 1440 C CA . ALA A 1 182 ? -22.530 0.505 35.884 1.00 88.38 182 ALA A CA 1
ATOM 1441 C C . ALA A 1 182 ? -21.788 1.368 36.922 1.00 88.38 182 ALA A C 1
ATOM 1443 O O . ALA A 1 182 ? -22.106 2.538 37.113 1.00 88.38 182 ALA A O 1
ATOM 1444 N N . LYS A 1 183 ? -20.772 0.795 37.581 1.00 89.75 183 LYS A N 1
ATOM 1445 C CA . LYS A 1 183 ? -19.957 1.474 38.612 1.00 89.75 183 LYS A CA 1
ATOM 1446 C C . LYS A 1 183 ? -18.628 2.035 38.084 1.00 89.75 183 LYS A C 1
ATOM 1448 O O . LYS A 1 183 ? -17.808 2.493 38.872 1.00 89.75 183 LYS A O 1
ATOM 1453 N N . GLY A 1 184 ? -18.409 1.980 36.769 1.00 87.25 184 GLY A N 1
ATOM 1454 C CA . GLY A 1 184 ? -17.110 2.252 36.144 1.00 87.25 184 G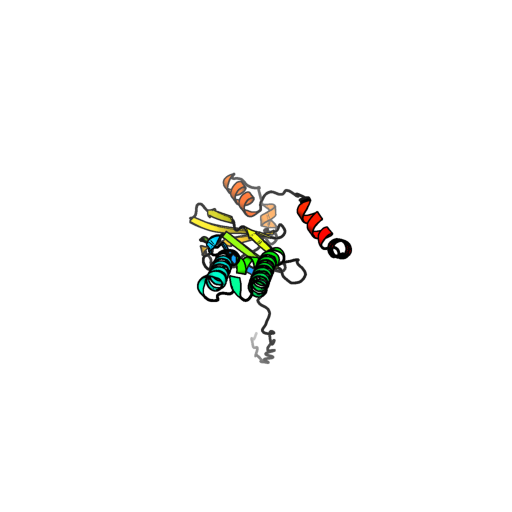LY A CA 1
ATOM 1455 C C . GLY A 1 184 ? -16.127 1.081 36.272 1.00 87.25 184 GLY A C 1
ATOM 1456 O O . GLY A 1 184 ? -16.462 0.049 36.855 1.00 87.25 184 GLY A O 1
ATOM 1457 N N . PHE A 1 185 ? -14.928 1.254 35.708 1.00 86.88 185 PHE A N 1
ATOM 1458 C CA . PHE A 1 185 ? -13.847 0.266 35.775 1.00 86.88 185 PHE A CA 1
ATOM 1459 C C . PHE A 1 185 ? -13.284 0.207 37.192 1.00 86.88 185 PHE A C 1
ATOM 1461 O O . PHE A 1 185 ? -12.861 1.230 37.728 1.00 86.88 185 PHE A O 1
ATOM 1468 N N . GLN A 1 186 ? -13.318 -0.977 37.799 1.00 87.19 186 GLN A N 1
ATOM 1469 C CA . GLN A 1 186 ? -12.833 -1.181 39.169 1.00 87.19 186 GLN A CA 1
ATOM 1470 C C . GLN A 1 186 ? -11.360 -1.599 39.188 1.00 87.19 186 GLN A C 1
ATOM 1472 O O . GLN A 1 186 ? -10.629 -1.209 40.094 1.00 87.19 186 GLN A O 1
ATOM 1477 N N . ASP A 1 187 ? -10.923 -2.328 38.159 1.00 90.69 187 ASP A N 1
ATOM 1478 C CA . ASP A 1 187 ? -9.558 -2.829 38.038 1.00 90.69 187 ASP A CA 1
ATOM 1479 C C . ASP A 1 187 ? -8.769 -2.091 36.951 1.00 90.69 187 ASP A C 1
ATOM 1481 O O . ASP A 1 187 ? -9.260 -1.825 35.849 1.00 90.69 187 ASP A O 1
ATOM 1485 N N . GLU A 1 188 ? -7.485 -1.833 37.218 1.00 89.50 188 GLU A N 1
ATOM 1486 C CA . GLU A 1 188 ? -6.574 -1.274 36.210 1.00 89.50 188 GLU A CA 1
ATOM 1487 C C . GLU A 1 188 ? -6.370 -2.210 35.011 1.00 89.50 188 GLU A C 1
ATOM 1489 O O . GLU A 1 188 ? -6.078 -1.754 33.905 1.00 89.50 188 GLU A O 1
ATOM 1494 N N . THR A 1 189 ? -6.503 -3.522 35.208 1.00 86.94 189 THR A N 1
ATOM 1495 C CA . THR A 1 189 ? -6.397 -4.516 34.133 1.00 86.94 189 THR A CA 1
ATOM 1496 C C . THR A 1 189 ? -7.555 -4.379 33.148 1.00 86.94 189 THR A C 1
ATOM 1498 O O . THR A 1 189 ? -7.332 -4.356 31.936 1.00 86.94 189 THR A O 1
ATOM 1501 N N . GLU A 1 190 ? -8.776 -4.196 33.655 1.00 86.25 190 GLU A N 1
ATOM 1502 C CA . GLU A 1 190 ? -9.975 -3.943 32.854 1.00 86.25 190 GLU A CA 1
ATOM 1503 C C . GLU A 1 190 ? -9.870 -2.606 32.109 1.00 86.25 190 GLU A C 1
ATOM 1505 O O . GLU A 1 190 ? -10.203 -2.523 30.920 1.00 86.25 190 GLU A O 1
ATOM 1510 N N . LEU A 1 191 ? -9.332 -1.578 32.772 1.00 88.50 191 LEU A N 1
ATOM 1511 C CA . LEU A 1 191 ? -9.073 -0.278 32.160 1.00 88.50 191 LEU A CA 1
ATOM 1512 C C . LEU A 1 191 ? -8.0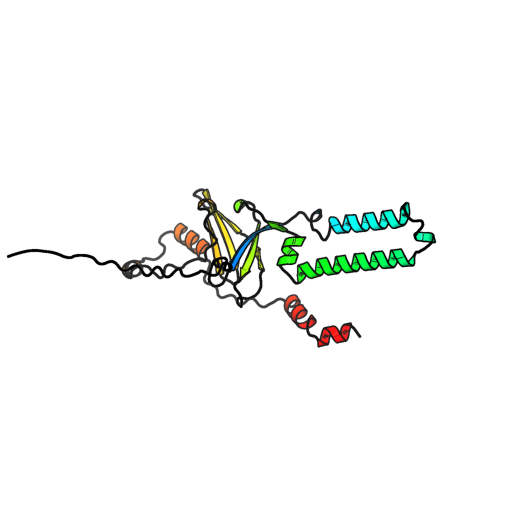74 -0.391 31.000 1.00 88.50 191 LEU A C 1
ATOM 1514 O O . LEU A 1 191 ? -8.370 0.068 29.898 1.00 88.50 191 LEU A O 1
ATOM 1518 N N . LYS A 1 192 ? -6.931 -1.057 31.205 1.00 87.62 192 LYS A N 1
ATOM 1519 C CA . LYS A 1 192 ? -5.912 -1.264 30.161 1.00 87.62 192 LYS A CA 1
ATOM 1520 C C . LYS A 1 192 ? -6.439 -2.106 29.002 1.00 87.62 192 LYS A C 1
ATOM 1522 O O . LYS A 1 192 ? -6.169 -1.790 27.845 1.00 87.62 192 LYS A O 1
ATOM 1527 N N . ALA A 1 193 ? -7.214 -3.155 29.276 1.00 85.19 193 ALA A N 1
ATOM 1528 C CA . ALA A 1 193 ? -7.839 -3.973 28.236 1.00 85.19 193 ALA A CA 1
ATOM 1529 C C . ALA A 1 193 ? -8.851 -3.162 27.406 1.00 85.19 193 ALA A C 1
ATOM 1531 O O . ALA A 1 193 ? -8.891 -3.268 26.178 1.00 85.19 193 ALA A O 1
ATOM 1532 N N . THR A 1 194 ? -9.631 -2.305 28.067 1.00 87.12 194 THR A N 1
ATOM 1533 C CA . THR A 1 194 ? -10.586 -1.393 27.428 1.00 87.12 194 THR A CA 1
ATOM 1534 C C . THR A 1 194 ? -9.875 -0.333 26.590 1.00 87.12 194 THR A C 1
ATOM 1536 O O . THR A 1 194 ? -10.238 -0.139 25.431 1.00 87.12 194 THR A O 1
ATOM 1539 N N . GLU A 1 195 ? -8.837 0.310 27.127 1.00 88.31 195 GLU A N 1
ATOM 1540 C CA . GLU A 1 195 ? -8.016 1.295 26.413 1.00 88.31 195 GLU A CA 1
ATOM 1541 C C . GLU A 1 195 ? -7.359 0.670 25.179 1.00 88.31 195 GLU A C 1
ATOM 1543 O O . GLU A 1 195 ? -7.371 1.244 24.093 1.00 88.31 195 GLU A O 1
ATOM 1548 N N . LYS A 1 196 ? -6.875 -0.567 25.296 1.00 85.69 196 LYS A N 1
ATOM 1549 C CA . LYS A 1 196 ? -6.334 -1.325 24.167 1.00 85.69 196 LYS A CA 1
ATOM 1550 C C . LYS A 1 196 ? -7.392 -1.630 23.111 1.00 85.69 196 LYS A C 1
ATOM 1552 O O . LYS A 1 196 ? -7.102 -1.583 21.913 1.00 85.69 196 LYS A O 1
ATOM 1557 N N . LYS A 1 197 ? -8.622 -1.940 23.524 1.00 85.62 197 LYS A N 1
ATOM 1558 C CA . LYS A 1 197 ? -9.728 -2.257 22.615 1.00 85.62 197 LYS A CA 1
ATOM 1559 C C . LYS A 1 197 ? -10.241 -1.020 21.878 1.00 85.62 197 LYS A C 1
ATOM 1561 O O . LYS A 1 197 ? -10.276 -1.039 20.649 1.00 85.62 197 LYS A O 1
ATOM 1566 N N . TYR A 1 198 ? -10.608 0.031 22.606 1.00 87.12 198 TYR A N 1
ATOM 1567 C CA . TYR A 1 198 ? -11.287 1.211 22.057 1.00 87.12 198 TYR A CA 1
ATOM 1568 C C . TYR A 1 198 ? -10.345 2.366 21.701 1.00 87.12 198 TYR A C 1
ATOM 1570 O O . TYR A 1 198 ? -10.731 3.244 20.937 1.00 87.12 198 TYR A O 1
ATOM 1578 N N . GLY A 1 199 ? -9.110 2.355 22.199 1.00 87.06 199 GLY A N 1
ATOM 1579 C CA . GLY A 1 199 ? -8.191 3.478 22.069 1.00 87.06 199 GLY A CA 1
ATOM 1580 C C . GLY A 1 199 ? -8.500 4.606 23.054 1.00 87.06 199 GLY A C 1
ATOM 1581 O O . GLY A 1 199 ? -9.412 4.527 23.879 1.00 87.06 199 GLY A O 1
ATOM 1582 N N . THR A 1 200 ? -7.711 5.675 22.965 1.00 86.94 200 THR A N 1
ATOM 1583 C CA . THR A 1 200 ? -7.923 6.884 23.769 1.00 86.94 200 THR A CA 1
ATOM 1584 C C . THR A 1 200 ? -8.880 7.834 23.055 1.00 86.94 200 THR A C 1
ATOM 1586 O O . THR A 1 200 ? -8.830 7.977 21.835 1.00 86.94 200 THR A O 1
ATOM 1589 N N . ASN A 1 201 ? -9.747 8.514 23.809 1.00 88.31 201 ASN A N 1
ATOM 1590 C CA . ASN A 1 201 ? -10.642 9.526 23.249 1.00 88.31 201 ASN A CA 1
ATOM 1591 C C . ASN A 1 201 ? -9.868 10.828 22.989 1.00 88.31 201 ASN A C 1
ATOM 1593 O O . ASN A 1 201 ? -9.825 11.720 23.838 1.00 88.31 201 ASN A O 1
ATOM 1597 N N . LYS A 1 202 ? -9.201 10.909 21.836 1.00 86.00 202 LYS A N 1
ATOM 1598 C CA . LYS A 1 202 ? -8.481 12.100 21.380 1.00 86.00 202 LYS A CA 1
ATOM 1599 C C . LYS A 1 202 ? -8.897 12.434 19.952 1.00 86.00 202 LYS A C 1
ATOM 1601 O O . LYS A 1 202 ? -8.746 11.616 19.051 1.00 86.00 202 LYS A O 1
ATOM 1606 N N . ALA A 1 203 ? -9.399 13.650 19.749 1.00 83.88 203 ALA A N 1
ATOM 1607 C CA . ALA A 1 203 ? -9.689 14.184 18.424 1.00 83.88 203 ALA A CA 1
ATOM 1608 C C . ALA A 1 203 ? -8.440 14.893 17.885 1.00 83.88 203 ALA A C 1
ATOM 1610 O O . ALA A 1 203 ? -8.174 16.045 18.224 1.00 83.88 203 ALA A O 1
ATOM 1611 N N . GLU A 1 204 ? -7.650 14.185 17.081 1.00 81.50 204 GLU A N 1
ATOM 1612 C CA . GLU A 1 204 ? -6.453 14.735 16.445 1.00 81.50 204 GLU A CA 1
ATOM 1613 C C . GLU A 1 204 ? -6.736 15.074 14.979 1.00 81.50 204 GLU A C 1
ATOM 1615 O O . GLU A 1 204 ? -7.092 14.206 14.179 1.00 81.50 204 GLU A O 1
ATOM 1620 N N . MET A 1 205 ? -6.567 16.347 14.620 1.00 81.88 205 MET A N 1
ATOM 1621 C CA . MET A 1 205 ? -6.584 16.780 13.227 1.00 81.88 205 MET A CA 1
ATOM 1622 C C . MET A 1 205 ? -5.163 16.674 12.674 1.00 81.88 205 MET A C 1
ATOM 1624 O O . MET A 1 205 ? -4.278 17.430 13.070 1.00 81.88 205 MET A O 1
ATOM 1628 N N . VAL A 1 206 ? -4.946 15.731 11.759 1.00 77.94 206 VAL A N 1
ATOM 1629 C CA . VAL A 1 206 ? -3.650 15.572 11.093 1.00 77.94 206 VAL A CA 1
ATOM 1630 C C . VAL A 1 206 ? -3.562 16.591 9.963 1.00 77.94 206 VAL A C 1
ATOM 1632 O O . VAL A 1 206 ? -4.353 16.553 9.020 1.00 77.94 206 VAL A O 1
ATOM 1635 N N . VAL A 1 207 ? -2.603 17.509 10.058 1.00 85.81 207 VAL A N 1
ATOM 1636 C CA . VAL A 1 207 ? -2.291 18.431 8.962 1.00 85.81 207 VAL A CA 1
ATOM 1637 C C . VAL A 1 207 ? -1.505 17.653 7.900 1.00 85.81 207 VAL A C 1
ATOM 1639 O O . VAL A 1 207 ? -0.511 17.014 8.249 1.00 85.81 207 VAL A O 1
ATOM 1642 N N . PRO A 1 208 ? -1.928 17.670 6.623 1.00 85.81 208 PRO A N 1
ATOM 1643 C CA . PRO A 1 208 ? -1.226 16.950 5.569 1.00 85.81 208 PRO A CA 1
ATOM 1644 C C . PRO A 1 208 ? 0.182 17.512 5.365 1.00 85.81 208 PRO A C 1
ATOM 1646 O O . PRO A 1 208 ? 0.415 18.719 5.461 1.00 85.81 208 PRO A O 1
ATOM 1649 N N . GLU A 1 209 ? 1.125 16.632 5.042 1.00 89.19 209 GLU A N 1
ATOM 1650 C CA . GLU A 1 209 ? 2.494 17.048 4.766 1.00 89.19 209 GLU A CA 1
ATOM 1651 C C . GLU A 1 209 ? 2.586 17.861 3.472 1.00 89.19 209 GLU A C 1
ATOM 1653 O O . GLU A 1 209 ? 1.868 17.621 2.495 1.00 89.19 209 GLU A O 1
ATOM 1658 N N . PHE A 1 210 ? 3.556 18.778 3.425 1.00 91.31 210 PHE A N 1
ATOM 1659 C CA . PHE A 1 210 ? 3.820 19.603 2.245 1.00 91.31 210 PHE A CA 1
ATOM 1660 C C . PHE A 1 210 ? 3.958 18.773 0.963 1.00 91.31 210 PHE A C 1
ATOM 1662 O O . PHE A 1 210 ? 3.418 19.148 -0.072 1.00 91.31 210 PHE A O 1
ATOM 1669 N N . MET A 1 211 ? 4.646 17.628 1.025 1.00 88.81 211 MET A N 1
ATOM 1670 C CA . MET A 1 211 ? 4.877 16.778 -0.145 1.00 88.81 211 MET A CA 1
ATOM 1671 C C . MET A 1 211 ? 3.571 16.238 -0.741 1.00 88.81 211 MET A C 1
ATOM 1673 O O . MET A 1 211 ? 3.452 16.116 -1.959 1.00 88.81 211 MET A O 1
ATOM 1677 N N . GLN A 1 212 ? 2.585 15.925 0.100 1.00 85.62 212 GLN A N 1
ATOM 1678 C CA . GLN A 1 212 ? 1.277 15.466 -0.357 1.00 85.62 212 GLN A CA 1
ATOM 1679 C C . GLN A 1 212 ? 0.523 16.601 -1.055 1.00 85.62 212 GLN A C 1
ATOM 1681 O O . GLN A 1 212 ? 0.093 16.440 -2.196 1.00 85.62 212 GLN A O 1
ATOM 1686 N N . LEU A 1 213 ? 0.474 17.777 -0.423 1.00 88.75 213 LEU A N 1
ATOM 1687 C CA . LEU A 1 213 ? -0.149 18.974 -0.996 1.00 88.75 213 LEU A CA 1
ATOM 1688 C C . LEU A 1 213 ? 0.520 19.391 -2.311 1.00 88.75 213 LEU A C 1
ATOM 1690 O O . LEU A 1 213 ? -0.151 19.777 -3.268 1.00 88.75 213 LEU A O 1
ATOM 1694 N N . PHE A 1 214 ? 1.846 19.285 -2.382 1.00 89.00 214 PHE A N 1
ATOM 1695 C CA . PHE A 1 214 ? 2.604 19.581 -3.587 1.00 89.00 214 PHE A CA 1
ATOM 1696 C C . PHE A 1 214 ? 2.254 18.617 -4.718 1.00 89.00 214 PHE A C 1
ATOM 1698 O O . PHE A 1 214 ? 1.998 19.072 -5.827 1.00 89.00 214 PHE A O 1
ATOM 1705 N N . LYS A 1 215 ? 2.180 17.305 -4.456 1.00 86.38 215 LYS A N 1
ATOM 1706 C CA . LYS A 1 215 ? 1.789 16.313 -5.472 1.00 86.38 215 LYS A CA 1
ATOM 1707 C C . LYS A 1 215 ? 0.399 16.587 -6.035 1.00 86.38 215 LYS A C 1
ATOM 1709 O O . LYS A 1 215 ? 0.239 16.570 -7.251 1.00 86.38 215 LYS A O 1
ATOM 1714 N N . GLU A 1 216 ? -0.569 16.905 -5.177 1.00 87.00 216 GLU A N 1
ATOM 1715 C CA . GLU A 1 216 ? -1.926 17.270 -5.603 1.00 87.00 216 GLU A CA 1
ATOM 1716 C C . GLU A 1 216 ? -1.932 18.493 -6.532 1.00 87.00 216 GLU A C 1
ATOM 1718 O O . GLU A 1 216 ? -2.679 18.539 -7.512 1.00 87.00 216 GLU A O 1
ATOM 1723 N N . ARG A 1 217 ? -1.078 19.488 -6.263 1.00 88.62 217 ARG A N 1
ATOM 1724 C CA . ARG A 1 217 ? -0.946 20.674 -7.123 1.00 88.62 217 ARG A CA 1
ATOM 1725 C C . ARG A 1 217 ? -0.130 20.413 -8.384 1.00 88.62 217 ARG A C 1
ATOM 1727 O O . ARG A 1 217 ? -0.484 20.938 -9.433 1.00 88.62 217 ARG A O 1
ATOM 1734 N N . ALA A 1 218 ? 0.911 19.591 -8.317 1.00 87.19 218 ALA A N 1
ATOM 1735 C CA . ALA A 1 218 ? 1.757 19.248 -9.457 1.00 87.19 218 ALA A CA 1
ATOM 1736 C C . ALA A 1 218 ? 0.994 18.450 -10.528 1.00 87.19 218 ALA A C 1
ATOM 1738 O O . ALA A 1 218 ? 1.330 18.523 -11.706 1.00 87.19 218 ALA A O 1
ATOM 1739 N N . THR A 1 219 ? -0.068 17.735 -10.143 1.00 86.31 219 THR A N 1
ATOM 1740 C CA . THR A 1 219 ? -0.988 17.085 -11.089 1.00 86.31 219 THR A CA 1
ATOM 1741 C C . THR A 1 219 ? -1.990 18.030 -11.748 1.00 86.31 219 THR A C 1
ATOM 1743 O O . THR A 1 219 ? -2.774 17.590 -12.588 1.00 86.31 219 THR A O 1
ATOM 1746 N N . ALA A 1 220 ? -2.002 19.317 -11.390 1.00 88.00 220 ALA A N 1
ATOM 1747 C CA . ALA A 1 220 ? -2.889 20.276 -12.030 1.00 88.00 220 ALA A CA 1
ATOM 1748 C C . ALA A 1 220 ? -2.511 20.441 -13.515 1.00 88.00 220 ALA A C 1
ATOM 1750 O O . ALA A 1 220 ? -1.324 20.590 -13.822 1.00 88.00 220 ALA A O 1
ATOM 1751 N N . PRO A 1 221 ? -3.494 20.498 -14.438 1.00 85.94 221 PRO A N 1
ATOM 1752 C CA . PRO A 1 221 ? -3.225 20.565 -15.874 1.00 85.94 221 PRO A CA 1
ATOM 1753 C C . PRO A 1 221 ? -2.252 21.683 -16.258 1.00 85.94 221 PRO A C 1
ATOM 1755 O O . PRO A 1 221 ? -1.330 21.465 -17.033 1.00 85.94 221 PRO A O 1
ATOM 1758 N N . PHE A 1 222 ? -2.408 22.865 -15.656 1.00 87.06 222 PHE A N 1
ATOM 1759 C CA . PHE A 1 222 ? -1.545 24.017 -15.911 1.00 87.06 222 PHE A CA 1
ATOM 1760 C C . PHE A 1 222 ? -0.061 23.727 -15.646 1.00 87.06 222 PHE A C 1
ATOM 1762 O O . PHE A 1 222 ? 0.775 24.032 -16.490 1.00 87.06 222 PHE A O 1
ATOM 1769 N N . PHE A 1 223 ? 0.264 23.091 -14.517 1.00 85.25 223 PHE A N 1
ATOM 1770 C CA . PHE A 1 223 ? 1.649 22.778 -14.160 1.00 85.25 223 PHE A CA 1
ATOM 1771 C C . PHE A 1 223 ? 2.265 21.771 -15.138 1.00 85.25 223 PHE A C 1
ATOM 1773 O O . PHE A 1 223 ? 3.394 21.941 -15.591 1.00 85.25 223 PHE A O 1
ATOM 1780 N N . VAL A 1 224 ? 1.489 20.757 -15.530 1.00 85.94 224 VAL A N 1
ATOM 1781 C CA . VAL A 1 224 ? 1.921 19.752 -16.510 1.00 85.94 224 VAL A CA 1
ATOM 1782 C C . VAL A 1 224 ? 2.198 20.392 -17.873 1.00 85.94 224 VAL A C 1
ATOM 1784 O O . VAL A 1 224 ? 3.218 20.085 -18.492 1.00 85.94 224 VAL A O 1
ATOM 1787 N N . PHE A 1 225 ? 1.344 21.317 -18.324 1.00 87.00 225 PHE A N 1
ATOM 1788 C CA . PHE A 1 225 ? 1.561 22.033 -19.582 1.00 87.00 225 PHE A CA 1
ATOM 1789 C C . PHE A 1 225 ? 2.799 22.930 -19.545 1.00 87.00 225 PHE A C 1
ATOM 1791 O O . PHE A 1 225 ? 3.505 23.002 -20.541 1.00 87.00 225 PHE A O 1
ATOM 1798 N N . GLN A 1 226 ? 3.102 23.569 -18.413 1.00 86.12 226 GLN A N 1
ATOM 1799 C CA . GLN A 1 226 ? 4.291 24.417 -18.285 1.00 86.12 226 GLN A CA 1
ATOM 1800 C C . GLN A 1 226 ? 5.609 23.643 -18.372 1.00 86.12 226 GLN A C 1
ATOM 1802 O O . GLN A 1 226 ? 6.571 24.162 -18.918 1.00 86.12 226 GLN A O 1
ATOM 1807 N N . VAL A 1 227 ? 5.669 22.426 -17.825 1.00 83.31 227 VAL A N 1
ATOM 1808 C CA . VAL A 1 227 ? 6.892 21.598 -17.831 1.00 83.31 227 VAL A CA 1
ATOM 1809 C C . VAL A 1 227 ? 7.086 20.870 -19.164 1.00 83.31 227 VAL A C 1
ATOM 1811 O O . VAL A 1 227 ? 8.198 20.472 -19.499 1.00 83.31 227 VAL A O 1
ATOM 1814 N N . SER A 1 228 ? 6.000 20.672 -19.914 1.00 76.06 228 SER A N 1
ATOM 1815 C CA . SER A 1 228 ? 6.021 19.971 -21.203 1.00 76.06 228 SER A CA 1
ATOM 1816 C C . SER A 1 228 ? 6.322 20.891 -22.397 1.00 76.06 228 SER A C 1
ATOM 1818 O O . SER A 1 228 ? 6.378 20.395 -23.522 1.00 76.06 228 SER A O 1
ATOM 1820 N N . VAL A 1 229 ? 6.462 22.202 -22.161 1.00 54.47 229 VAL A N 1
ATOM 1821 C CA . VAL A 1 229 ? 6.769 23.249 -23.156 1.00 54.47 229 VAL A CA 1
ATOM 1822 C C . VAL A 1 229 ? 8.243 23.626 -23.108 1.00 54.47 229 VAL A C 1
ATOM 1824 O O . VAL A 1 229 ? 8.796 23.708 -21.990 1.00 54.47 229 VAL A O 1
#

pLDDT: mean 81.96, std 17.17, range [28.16, 95.69]

InterPro domains:
  IPR006544 P-type ATPase, subfamily V [PTHR45630] (66-227)
  IPR057255 P5A-ATPase, transmembrane helical hairpin [PF23143] (40-109)